Protein AF-U3BAZ8-F1 (afdb_monomer_lite)

Sequence (222 aa):
MKYEVDLRDKKFLRKAFEHIKSAHQGIERKNYQQEAAYVSAVMGRLNGTIKDPKTSGTLEFKFETVVVNDRGPGAAENKYGADFAIVFNKKGVENGCSKAILGQAKNGKSDDLSKRERTRLIGQCDKMYKHTADYIVVEAPQGGDTGPMVRIGDQREQLKIGKSRISLEHYIMNKLVGCHHGDRRDDFIDAVQDSSLSKLEIITNGLDLDLDLTRGDRSLEP

Foldseek 3Di:
DADDDPLPPPVLLVVLLVQLVVLLQPQAPVVDPDQLVSVCSSLVSNQDWRQDPVDNFIFGWDWDKAQAAPDDDLGQCVQQLARIKTWTWTDRGDPTAIFMEGEHEDEADLVPDDPVVLVSQLVSLVSNVLLHQQYWYWYCYNDNPAAIWIWTAQCVDPSRTHPDTHHPSCCCSCCVVVPPGGDRDPQSSVLRSDSRSVSSVVVSVVVVVVVVVPPDDPDDDD

Radius of gyration: 19.08 Å; chains: 1; bounding box: 55×35×66 Å

pLDDT: mean 76.74, std 16.52, range [32.66, 96.5]

Structure (mmCIF, N/CA/C/O backbone):
data_AF-U3BAZ8-F1
#
_entry.id   AF-U3BAZ8-F1
#
loop_
_atom_site.group_PDB
_atom_site.id
_atom_site.type_symbol
_atom_site.label_atom_id
_atom_site.label_alt_id
_atom_site.label_comp_id
_atom_site.label_asym_id
_atom_site.label_entity_id
_atom_site.label_seq_id
_atom_site.pdbx_PDB_ins_code
_atom_site.Cartn_x
_atom_site.Cartn_y
_atom_site.Cartn_z
_atom_site.occupancy
_atom_site.B_iso_or_equiv
_atom_site.auth_seq_id
_atom_site.auth_comp_id
_atom_site.auth_asym_id
_atom_site.auth_atom_id
_atom_site.pdbx_PDB_model_num
ATOM 1 N N . MET A 1 1 ? -29.548 -0.679 18.669 1.00 34.25 1 MET A N 1
ATOM 2 C CA . MET A 1 1 ? -28.857 0.578 19.022 1.00 34.25 1 MET A CA 1
ATOM 3 C C . MET A 1 1 ? -27.765 0.778 17.990 1.00 34.25 1 MET A C 1
ATOM 5 O O . MET A 1 1 ? -26.901 -0.083 17.898 1.00 34.25 1 MET A O 1
ATOM 9 N N . LYS A 1 2 ? -27.899 1.801 17.140 1.00 32.66 2 LYS A N 1
ATOM 10 C CA . LYS A 1 2 ? -26.986 2.063 16.022 1.00 32.66 2 LYS A CA 1
ATOM 11 C C . LYS A 1 2 ? -25.723 2.725 16.560 1.00 32.66 2 LYS A C 1
ATOM 13 O O . LYS A 1 2 ? -25.832 3.708 17.290 1.00 32.66 2 LYS A O 1
ATOM 18 N N . TYR A 1 3 ? -24.555 2.185 16.234 1.00 38.88 3 TYR A N 1
ATOM 19 C CA . TYR A 1 3 ? -23.276 2.774 16.622 1.00 38.88 3 TYR A CA 1
ATOM 20 C C . TYR A 1 3 ? -22.513 3.159 15.367 1.00 38.88 3 TYR A C 1
ATOM 22 O O . TYR A 1 3 ? -22.021 2.304 14.628 1.00 38.88 3 TYR A O 1
ATOM 30 N N . GLU A 1 4 ? -22.434 4.462 15.141 1.00 44.31 4 GLU A N 1
ATOM 31 C CA . GLU A 1 4 ? -21.666 5.068 14.069 1.00 44.31 4 GLU A CA 1
ATOM 32 C C . GLU A 1 4 ? -20.467 5.767 14.714 1.00 44.31 4 GLU A C 1
ATOM 34 O O . GLU A 1 4 ? -20.630 6.630 15.577 1.00 44.31 4 GLU A O 1
ATOM 39 N N . VAL A 1 5 ? -19.248 5.362 14.349 1.00 52.16 5 VAL A N 1
ATOM 40 C CA . VAL A 1 5 ? -18.046 6.116 14.728 1.00 52.16 5 VAL A CA 1
ATOM 41 C C . VAL A 1 5 ? -18.109 7.448 13.994 1.00 52.16 5 VAL A C 1
ATOM 43 O O . VAL A 1 5 ? -18.040 7.475 12.762 1.00 52.16 5 VAL A O 1
ATOM 46 N N . ASP A 1 6 ? -18.227 8.543 14.742 1.00 58.03 6 ASP A N 1
ATOM 47 C CA . ASP A 1 6 ? -18.258 9.879 14.162 1.00 58.03 6 ASP A CA 1
ATOM 48 C C . ASP A 1 6 ? -16.860 10.263 13.668 1.00 58.03 6 ASP A C 1
ATOM 50 O O . ASP A 1 6 ? -16.013 10.747 14.420 1.00 58.03 6 ASP A O 1
ATOM 54 N N . LEU A 1 7 ? -16.614 10.078 12.369 1.00 59.53 7 LEU A N 1
ATOM 55 C CA . LEU A 1 7 ? -15.384 10.530 11.713 1.00 59.53 7 LEU A CA 1
ATOM 56 C C . LEU A 1 7 ? -15.240 12.067 11.719 1.00 59.53 7 LEU A C 1
ATOM 58 O O . LEU A 1 7 ? -14.219 12.578 11.274 1.00 59.53 7 LEU A O 1
ATOM 62 N N . ARG A 1 8 ? -16.214 12.828 12.241 1.00 59.75 8 ARG A N 1
ATOM 63 C CA . ARG A 1 8 ? -16.066 14.268 12.523 1.00 59.75 8 ARG A CA 1
ATOM 64 C C . ARG A 1 8 ? -15.439 14.536 13.893 1.00 59.75 8 ARG A C 1
ATOM 66 O O . ARG A 1 8 ? -15.065 15.679 14.175 1.00 59.75 8 ARG A O 1
ATOM 73 N N . ASP A 1 9 ? -15.263 13.515 14.738 1.00 69.31 9 ASP A N 1
ATOM 74 C CA . ASP A 1 9 ? -14.571 13.662 16.013 1.00 69.31 9 ASP A CA 1
ATOM 75 C C . ASP A 1 9 ? -13.060 13.837 15.807 1.00 69.31 9 ASP A C 1
ATOM 77 O O . ASP A 1 9 ? -12.265 12.893 15.761 1.00 69.31 9 ASP A O 1
ATOM 81 N N . LYS A 1 10 ? -12.651 15.106 15.759 1.00 71.44 10 LYS A N 1
ATOM 82 C CA . LYS A 1 10 ? -11.253 15.531 15.637 1.00 71.44 10 LYS A CA 1
ATOM 83 C C . LYS A 1 10 ? -10.338 14.917 16.703 1.00 71.44 10 LYS A C 1
ATOM 85 O O . LYS A 1 10 ? -9.159 14.704 16.429 1.00 71.44 10 LYS A O 1
ATOM 90 N N . LYS A 1 11 ? -10.837 14.628 17.912 1.00 72.81 11 LYS A N 1
ATOM 91 C CA . LYS A 1 11 ? -10.026 14.044 18.994 1.00 72.81 11 LYS A CA 1
ATOM 92 C C . LYS A 1 11 ? -9.742 12.568 18.730 1.00 72.81 11 LYS A C 1
ATOM 94 O O . LYS A 1 11 ? -8.620 12.121 18.967 1.00 72.81 11 LYS A O 1
ATOM 99 N N . PHE A 1 12 ? -10.734 11.833 18.231 1.00 71.88 12 PHE A N 1
ATOM 100 C CA . PHE A 1 12 ? -10.579 10.439 17.825 1.00 71.88 12 PHE A CA 1
ATOM 101 C C . PHE A 1 12 ? -9.643 10.315 16.617 1.00 71.88 12 PHE A C 1
ATOM 103 O O . PHE A 1 12 ? -8.648 9.595 16.694 1.00 71.88 12 PHE A O 1
ATOM 110 N N . LEU A 1 13 ? -9.875 11.102 15.559 1.00 73.62 13 LEU A N 1
ATOM 111 C CA . LEU A 1 13 ? -9.006 11.118 14.378 1.00 73.62 13 LEU A CA 1
ATOM 112 C C . LEU A 1 13 ? -7.560 11.483 14.720 1.0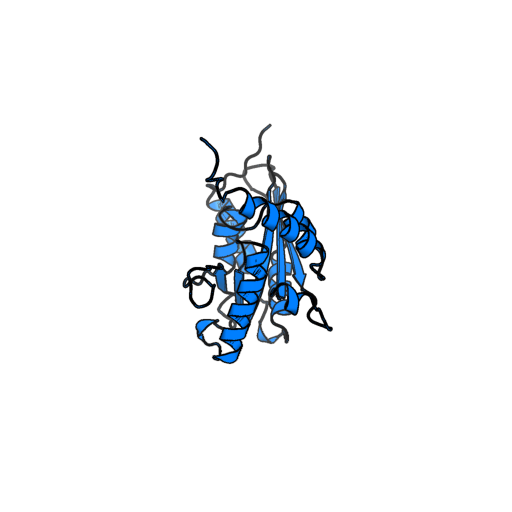0 73.62 13 LEU A C 1
ATOM 114 O O . LEU A 1 13 ? -6.635 10.868 14.200 1.00 73.62 13 LEU A O 1
ATOM 118 N N . ARG A 1 14 ? -7.350 12.440 15.630 1.00 80.44 14 ARG A N 1
ATOM 119 C CA . ARG A 1 14 ? -6.008 12.795 16.102 1.00 80.44 14 ARG A CA 1
ATOM 120 C C . ARG A 1 14 ? -5.338 11.639 16.843 1.00 80.44 14 ARG A C 1
ATOM 122 O O . ARG A 1 14 ? -4.168 11.383 16.601 1.00 80.44 14 ARG A O 1
ATOM 129 N N . LYS A 1 15 ? -6.049 10.927 17.724 1.00 78.75 15 LYS A N 1
ATOM 130 C CA . LYS A 1 15 ? -5.494 9.735 18.392 1.00 78.75 15 LYS A CA 1
ATOM 131 C C . LYS A 1 15 ? -5.128 8.644 17.389 1.00 78.75 15 LYS A C 1
ATOM 133 O O . LYS A 1 15 ? -4.078 8.030 17.536 1.00 78.75 15 LYS A O 1
ATOM 138 N N . ALA A 1 16 ? -5.970 8.435 16.378 1.00 77.25 16 ALA A N 1
ATOM 139 C CA . ALA A 1 16 ? -5.695 7.480 15.316 1.00 77.25 16 ALA A CA 1
ATOM 140 C C . ALA A 1 16 ? -4.473 7.864 14.486 1.00 77.25 16 ALA A C 1
ATOM 142 O O . ALA A 1 16 ? -3.584 7.043 14.281 1.00 77.25 16 ALA A O 1
ATOM 143 N N . PHE A 1 17 ? -4.377 9.136 14.113 1.00 82.94 17 PHE A N 1
ATOM 144 C CA . PHE A 1 17 ? -3.217 9.672 13.422 1.00 82.94 17 PHE A CA 1
ATOM 145 C C . PHE A 1 17 ? -1.926 9.518 14.241 1.00 82.94 17 PHE A C 1
ATOM 147 O O . PHE A 1 17 ? -0.933 9.039 13.709 1.00 82.94 17 PHE A O 1
ATOM 154 N N . GLU A 1 18 ? -1.931 9.860 15.534 1.00 84.06 18 GLU A N 1
ATOM 155 C CA . GLU A 1 18 ? -0.746 9.702 16.393 1.00 84.06 18 GLU A CA 1
ATOM 156 C C . GLU A 1 18 ? -0.355 8.232 16.595 1.00 84.06 18 GLU A C 1
ATOM 158 O O . GLU A 1 18 ? 0.831 7.926 16.640 1.00 84.06 18 GLU A O 1
ATOM 163 N N . HIS A 1 19 ? -1.326 7.315 16.673 1.00 80.06 19 HIS A N 1
ATOM 164 C CA . HIS A 1 19 ? -1.052 5.876 16.731 1.00 80.06 19 HIS A CA 1
ATOM 165 C C . HIS A 1 19 ? -0.377 5.373 15.448 1.00 80.06 19 HIS A C 1
ATOM 167 O O . HIS A 1 19 ? 0.615 4.653 15.500 1.00 80.06 19 HIS A O 1
ATOM 173 N N . ILE A 1 20 ? -0.883 5.797 14.289 1.00 79.31 20 ILE A N 1
ATOM 174 C CA . ILE A 1 20 ? -0.315 5.443 12.985 1.00 79.31 20 ILE A CA 1
ATOM 175 C C . ILE A 1 20 ? 1.084 6.048 12.818 1.00 79.31 20 ILE A C 1
ATOM 177 O O . ILE A 1 20 ? 2.007 5.377 12.364 1.00 79.31 20 ILE A O 1
ATOM 181 N N . LYS A 1 21 ? 1.262 7.301 13.244 1.00 83.38 21 LYS A N 1
ATOM 182 C CA . LYS A 1 21 ? 2.550 7.995 13.226 1.00 83.38 21 LYS A CA 1
ATOM 183 C C . LYS A 1 21 ? 3.576 7.317 14.135 1.00 83.38 21 LYS A C 1
ATOM 185 O O . LYS A 1 21 ? 4.719 7.120 13.738 1.00 83.38 21 LYS A O 1
ATOM 190 N N . SER A 1 22 ? 3.195 6.924 15.348 1.00 81.31 22 SER A N 1
ATOM 191 C CA . SER A 1 22 ? 4.125 6.256 16.263 1.00 81.31 22 SER A CA 1
ATOM 192 C C . SER A 1 22 ? 4.491 4.842 15.805 1.00 81.31 22 SER A C 1
ATOM 194 O O . SER A 1 22 ? 5.599 4.389 16.077 1.00 81.31 22 SER A O 1
ATOM 196 N N . ALA A 1 23 ? 3.615 4.162 15.058 1.00 75.81 23 ALA A N 1
ATOM 197 C CA . ALA A 1 23 ? 3.855 2.804 14.575 1.00 75.81 23 ALA A CA 1
ATOM 198 C C . ALA A 1 23 ? 5.083 2.686 13.657 1.00 75.81 23 ALA A C 1
ATOM 200 O O . ALA A 1 23 ? 5.820 1.703 13.742 1.00 75.81 23 ALA A O 1
ATOM 201 N N . HIS A 1 24 ? 5.342 3.676 12.799 1.00 75.00 24 HIS A N 1
ATOM 202 C CA . HIS A 1 24 ? 6.514 3.655 11.915 1.00 75.00 24 HIS A CA 1
ATOM 203 C C . HIS A 1 24 ? 7.748 4.335 12.537 1.00 75.00 24 HIS A C 1
ATOM 205 O O . HIS A 1 24 ? 8.870 4.122 12.070 1.00 75.00 24 HIS A O 1
ATOM 211 N N . GLN A 1 25 ? 7.571 5.131 13.599 1.00 74.38 25 GLN A N 1
ATOM 212 C CA . GLN A 1 25 ? 8.677 5.719 14.355 1.00 74.38 25 GLN A CA 1
ATOM 213 C C . GLN A 1 25 ? 9.474 4.595 15.038 1.00 74.38 25 GLN A C 1
ATOM 215 O O . GLN A 1 25 ? 8.975 3.862 15.888 1.00 74.38 25 GLN A O 1
ATOM 220 N N . GLY A 1 26 ? 10.724 4.408 14.611 1.00 72.12 26 GLY A N 1
ATOM 221 C CA . GLY A 1 26 ? 11.592 3.323 15.081 1.00 72.12 26 GLY A CA 1
ATOM 222 C C . GLY A 1 26 ? 11.651 2.097 14.165 1.00 72.12 26 GLY A C 1
ATOM 223 O O . GLY A 1 26 ? 12.149 1.056 14.592 1.00 72.12 26 GLY A O 1
ATOM 224 N N . ILE A 1 27 ? 11.145 2.185 12.929 1.00 80.62 27 ILE A N 1
ATOM 225 C CA . ILE A 1 27 ? 11.513 1.257 11.851 1.00 80.62 27 ILE A CA 1
ATOM 226 C C . ILE A 1 27 ? 12.450 1.990 10.903 1.00 80.62 27 ILE A C 1
ATOM 228 O O . ILE A 1 27 ? 12.034 2.807 10.084 1.00 80.62 27 ILE A O 1
ATOM 232 N N . GLU A 1 28 ? 13.735 1.674 10.997 1.00 80.94 28 GLU A N 1
ATOM 233 C CA . GLU A 1 28 ? 14.730 2.257 10.110 1.00 80.94 28 GLU A CA 1
ATOM 234 C C . GLU A 1 28 ? 14.822 1.457 8.812 1.00 80.94 28 GLU A C 1
ATOM 236 O O . GLU A 1 28 ? 15.131 0.263 8.826 1.00 80.94 28 GLU A O 1
ATOM 241 N N . ARG A 1 29 ? 14.616 2.128 7.669 1.00 83.00 29 ARG A N 1
ATOM 242 C CA . ARG A 1 29 ? 14.701 1.500 6.342 1.00 83.00 29 ARG A CA 1
ATOM 243 C C . ARG A 1 29 ? 16.024 0.757 6.142 1.00 83.00 29 ARG A C 1
ATOM 245 O O . ARG A 1 29 ? 16.012 -0.310 5.537 1.00 83.00 29 ARG A O 1
ATOM 252 N N . LYS A 1 30 ? 17.142 1.264 6.674 1.00 82.88 30 LYS A N 1
ATOM 253 C CA . LYS A 1 30 ? 18.481 0.660 6.533 1.00 82.88 30 LYS A CA 1
ATOM 254 C C . LYS A 1 30 ? 18.588 -0.780 7.065 1.00 82.88 30 LYS A C 1
ATOM 256 O O . LYS A 1 30 ? 19.468 -1.512 6.632 1.00 82.88 30 LYS A O 1
ATOM 261 N N . ASN A 1 31 ? 17.681 -1.196 7.953 1.00 84.12 31 ASN A N 1
ATOM 262 C CA . ASN A 1 31 ? 17.683 -2.533 8.556 1.00 84.12 31 ASN A CA 1
ATOM 263 C C . ASN A 1 31 ? 17.014 -3.604 7.677 1.00 84.12 31 ASN A C 1
ATOM 265 O O . ASN A 1 31 ? 16.972 -4.771 8.059 1.00 84.12 31 ASN A O 1
ATOM 269 N N . TYR A 1 32 ? 16.476 -3.229 6.515 1.00 84.75 32 TYR A N 1
ATOM 270 C CA . TYR A 1 32 ? 15.745 -4.132 5.629 1.00 84.75 32 TYR A CA 1
ATOM 271 C C . TYR A 1 32 ? 16.465 -4.236 4.290 1.00 84.75 32 TYR A C 1
ATOM 273 O O . TYR A 1 32 ? 16.744 -3.234 3.645 1.00 84.75 32 TYR A O 1
ATOM 281 N N . GLN A 1 33 ? 16.763 -5.441 3.820 1.00 81.94 33 GLN A N 1
ATOM 282 C CA . GLN A 1 33 ? 17.354 -5.595 2.488 1.00 81.94 33 GLN A CA 1
ATOM 283 C C . GLN A 1 33 ? 16.294 -5.420 1.389 1.00 81.94 33 GLN A C 1
ATOM 285 O O . GLN A 1 33 ? 16.529 -4.741 0.391 1.00 81.94 33 GLN A O 1
ATOM 290 N N . GLN A 1 34 ? 15.104 -5.984 1.608 1.00 83.31 34 GLN A N 1
ATOM 291 C CA . GLN A 1 34 ? 13.990 -5.972 0.661 1.00 83.31 34 GLN A CA 1
ATOM 292 C C . GLN A 1 34 ? 12.967 -4.877 0.989 1.00 83.31 34 GLN A C 1
ATOM 294 O O . GLN A 1 34 ? 12.642 -4.633 2.152 1.00 83.31 34 GLN A O 1
ATOM 299 N N . GLU A 1 35 ? 12.432 -4.244 -0.054 1.00 85.12 35 GLU A N 1
ATOM 300 C CA . GLU A 1 35 ? 11.451 -3.154 0.042 1.00 85.12 35 GLU A CA 1
ATOM 301 C C . GLU A 1 35 ? 10.133 -3.637 0.665 1.00 85.12 35 GLU A C 1
ATOM 303 O O . GLU A 1 35 ? 9.639 -3.036 1.621 1.00 85.12 35 GLU A O 1
ATOM 308 N N . ALA A 1 36 ? 9.621 -4.777 0.194 1.00 82.69 36 ALA A N 1
ATOM 309 C CA . ALA A 1 36 ? 8.399 -5.395 0.703 1.00 82.69 36 ALA A CA 1
ATOM 310 C C . ALA A 1 36 ? 8.493 -5.750 2.197 1.00 82.69 36 ALA A C 1
ATOM 312 O O . ALA A 1 36 ? 7.535 -5.558 2.942 1.00 82.69 36 ALA A O 1
ATOM 313 N N . ALA A 1 37 ? 9.666 -6.197 2.662 1.00 85.38 37 ALA A N 1
ATOM 314 C CA . ALA A 1 37 ? 9.891 -6.520 4.069 1.00 85.38 37 ALA A CA 1
ATOM 315 C C . ALA A 1 37 ? 9.809 -5.274 4.968 1.00 85.38 37 ALA A C 1
ATOM 317 O O . ALA A 1 37 ? 9.226 -5.335 6.050 1.00 85.38 37 ALA A O 1
ATOM 318 N N . TYR A 1 38 ? 10.344 -4.135 4.510 1.00 87.12 38 TYR A N 1
ATOM 319 C CA . TYR A 1 38 ? 10.199 -2.862 5.220 1.00 87.12 38 TYR A CA 1
ATOM 320 C C . TYR A 1 38 ? 8.729 -2.443 5.311 1.00 87.12 38 TYR A C 1
ATOM 322 O O . TYR A 1 38 ? 8.247 -2.139 6.402 1.00 87.12 38 TYR A O 1
ATOM 330 N N . VAL A 1 39 ? 8.001 -2.477 4.189 1.00 84.69 39 VAL A N 1
ATOM 331 C CA . VAL A 1 39 ? 6.572 -2.129 4.177 1.00 84.69 39 VAL A CA 1
ATOM 332 C C . VAL A 1 39 ? 5.783 -3.065 5.089 1.00 84.69 39 VAL A C 1
ATOM 334 O O . VAL A 1 39 ? 5.014 -2.588 5.917 1.00 84.69 39 VAL A O 1
ATOM 337 N N . SER A 1 40 ? 6.023 -4.375 5.021 1.00 83.50 40 SER A N 1
ATOM 338 C CA . SER A 1 40 ? 5.368 -5.350 5.895 1.00 83.50 40 SER A CA 1
ATOM 339 C C . SER A 1 40 ? 5.660 -5.103 7.373 1.00 83.50 40 SER A C 1
ATOM 341 O O . SER A 1 40 ? 4.759 -5.266 8.192 1.00 83.50 40 SER A O 1
ATOM 343 N N . ALA A 1 41 ? 6.876 -4.688 7.737 1.00 86.62 41 ALA A N 1
ATOM 344 C CA . ALA A 1 41 ? 7.197 -4.336 9.116 1.00 86.62 41 ALA A CA 1
ATOM 345 C C . ALA A 1 41 ? 6.460 -3.068 9.574 1.00 86.62 41 ALA A C 1
ATOM 347 O O . ALA A 1 41 ? 5.924 -3.039 10.683 1.00 86.62 41 ALA A O 1
ATOM 348 N N . VAL A 1 42 ? 6.398 -2.041 8.716 1.00 85.31 42 VAL A N 1
ATOM 349 C CA . VAL A 1 42 ? 5.650 -0.804 8.987 1.00 85.31 42 VAL A CA 1
ATOM 350 C C . VAL A 1 42 ? 4.166 -1.098 9.169 1.00 85.31 42 VAL A C 1
ATOM 352 O O . VAL A 1 42 ? 3.595 -0.747 10.198 1.00 85.31 42 VAL A O 1
ATOM 355 N N . MET A 1 43 ? 3.554 -1.805 8.222 1.00 82.25 43 MET A N 1
ATOM 356 C CA . MET A 1 43 ? 2.140 -2.178 8.279 1.00 82.25 43 MET A CA 1
ATOM 357 C C . MET A 1 43 ? 1.836 -3.132 9.438 1.00 82.25 43 MET A C 1
ATOM 359 O O . MET A 1 43 ? 0.810 -2.999 10.098 1.00 82.25 43 MET A O 1
ATOM 363 N N . GLY A 1 44 ? 2.761 -4.036 9.763 1.00 79.62 44 GLY A N 1
ATOM 364 C CA . GLY A 1 44 ? 2.651 -4.917 10.921 1.00 79.62 44 GLY A CA 1
ATOM 365 C C . GLY A 1 44 ? 2.553 -4.151 12.241 1.00 79.62 44 GLY A C 1
ATOM 366 O O . GLY A 1 44 ? 1.766 -4.539 13.099 1.00 79.62 44 GLY A O 1
ATOM 367 N N . ARG A 1 45 ? 3.285 -3.038 12.392 1.00 82.44 45 ARG A N 1
ATOM 368 C CA . ARG A 1 45 ? 3.169 -2.153 13.567 1.00 82.44 45 ARG A CA 1
ATOM 369 C C . ARG A 1 45 ? 1.928 -1.265 13.552 1.00 82.44 45 ARG A C 1
ATOM 371 O O . ARG A 1 45 ? 1.540 -0.775 14.606 1.00 82.44 45 ARG A O 1
ATOM 378 N N . LEU A 1 46 ? 1.322 -1.056 12.384 1.00 77.31 46 LEU A N 1
ATOM 379 C CA . LEU A 1 46 ? 0.063 -0.323 12.247 1.00 77.31 46 LEU A CA 1
ATOM 380 C C . LEU A 1 46 ? -1.150 -1.137 12.709 1.00 77.31 46 LEU A C 1
ATOM 382 O O . LEU A 1 46 ? -2.209 -0.553 12.944 1.00 77.31 46 LEU A O 1
ATOM 386 N N . ASN A 1 47 ? -1.008 -2.460 12.856 1.00 74.44 47 ASN A N 1
ATOM 387 C CA . ASN A 1 47 ? -2.025 -3.282 13.501 1.00 74.44 47 ASN A CA 1
ATOM 388 C C . ASN A 1 47 ? -2.290 -2.780 14.913 1.00 74.44 47 ASN A C 1
ATOM 390 O O . ASN A 1 47 ? -1.399 -2.735 15.761 1.00 74.44 47 ASN A O 1
ATOM 394 N N . GLY A 1 48 ? -3.544 -2.443 15.176 1.00 67.81 48 GLY A N 1
ATOM 395 C CA . GLY A 1 48 ? -3.887 -1.818 16.431 1.00 67.81 48 GLY A CA 1
ATOM 396 C C . GLY A 1 48 ? -5.377 -1.639 16.595 1.00 67.81 48 GLY A C 1
ATOM 397 O O . GLY A 1 48 ? -6.160 -1.576 15.653 1.00 67.81 48 GLY A O 1
ATOM 398 N N . THR A 1 49 ? -5.788 -1.551 17.847 1.00 66.81 49 THR A N 1
ATOM 399 C CA . THR A 1 49 ? -7.172 -1.277 18.197 1.00 66.81 49 THR A CA 1
ATOM 400 C C . THR A 1 49 ? -7.258 0.115 18.788 1.00 66.81 49 THR A C 1
ATOM 402 O O . THR A 1 49 ? -6.635 0.393 19.813 1.00 66.81 49 THR A O 1
ATOM 405 N N . ILE A 1 50 ? -8.053 0.990 18.176 1.00 66.00 50 ILE A N 1
ATOM 406 C CA . ILE A 1 50 ? -8.286 2.337 18.690 1.00 66.00 50 ILE A CA 1
ATOM 407 C C . ILE A 1 50 ? -9.712 2.404 19.197 1.00 66.00 50 ILE A C 1
ATOM 409 O O . ILE A 1 50 ? -10.687 2.433 18.449 1.00 66.00 50 ILE A O 1
ATOM 413 N N . LYS A 1 51 ? -9.828 2.422 20.520 1.00 63.09 51 LYS A N 1
ATOM 414 C CA . LYS A 1 51 ? -11.113 2.599 21.186 1.00 63.09 51 LYS A CA 1
ATOM 415 C C . LYS A 1 51 ? -11.578 4.036 20.993 1.00 63.09 51 LYS A C 1
ATOM 417 O O . LYS A 1 51 ? -10.822 4.974 21.273 1.00 63.09 51 LYS A O 1
ATOM 422 N N . ASP A 1 52 ? -12.807 4.203 20.520 1.00 60.59 52 ASP A N 1
ATOM 423 C CA . ASP A 1 52 ? -13.450 5.507 20.524 1.00 60.59 52 ASP A CA 1
ATOM 424 C C . ASP A 1 52 ? -13.711 5.894 21.991 1.00 60.59 52 ASP A C 1
ATOM 426 O O . ASP A 1 52 ? -14.321 5.130 22.730 1.00 60.59 52 ASP A O 1
ATOM 430 N N . PRO A 1 53 ? -13.203 7.035 22.481 1.00 55.00 53 PRO A N 1
ATOM 431 C CA . PRO A 1 53 ? -13.427 7.439 23.864 1.00 55.00 53 PRO A CA 1
ATOM 432 C C . PRO A 1 53 ? -14.865 7.906 24.150 1.00 55.00 53 PRO A C 1
ATOM 434 O O . PRO A 1 53 ? -15.186 8.107 25.319 1.00 55.00 53 PRO A O 1
ATOM 437 N N . LYS A 1 54 ? -15.697 8.153 23.128 1.00 53.41 54 LYS A N 1
ATOM 438 C CA . LYS A 1 54 ? -17.070 8.666 23.284 1.00 53.41 54 LYS A CA 1
ATOM 439 C C . LYS A 1 54 ? -18.151 7.613 23.086 1.00 53.41 54 LYS A C 1
ATOM 441 O O . LYS A 1 54 ? -19.283 7.827 23.512 1.00 53.41 54 LYS A O 1
ATOM 446 N N . THR A 1 55 ? -17.819 6.493 22.460 1.00 55.25 55 THR A N 1
ATOM 447 C CA . THR A 1 55 ? -18.731 5.364 22.279 1.00 55.25 55 THR A CA 1
ATOM 448 C C . THR A 1 55 ? -18.121 4.117 22.920 1.00 55.25 55 THR A C 1
ATOM 450 O O . THR A 1 55 ? -16.914 4.028 23.101 1.00 55.25 55 THR A O 1
ATOM 453 N N . SER A 1 56 ? -18.926 3.104 23.251 1.00 53.34 56 SER A N 1
ATOM 454 C CA . SER A 1 56 ? -18.393 1.754 23.515 1.00 53.34 56 SER A CA 1
ATOM 455 C C . SER A 1 56 ? -17.852 1.084 22.238 1.00 53.34 56 SER A C 1
ATOM 457 O O . SER A 1 56 ? -17.414 -0.067 22.275 1.00 53.34 56 SER A O 1
ATOM 459 N N . GLY A 1 57 ? -17.899 1.795 21.104 1.00 54.47 57 GLY A N 1
ATOM 460 C CA . GLY A 1 57 ? -17.370 1.385 19.820 1.00 54.47 57 GLY A CA 1
ATOM 461 C C . GLY A 1 57 ? -15.854 1.269 19.872 1.00 54.47 57 GLY A C 1
ATOM 462 O O . GLY A 1 57 ? -15.121 2.167 20.287 1.00 54.47 57 GLY A O 1
ATOM 463 N N . THR A 1 58 ? -15.365 0.120 19.440 1.00 59.91 58 THR A N 1
ATOM 464 C CA . THR A 1 58 ? -13.941 -0.117 19.270 1.00 59.91 58 THR A CA 1
ATOM 465 C C . THR A 1 58 ? -13.667 -0.119 17.782 1.00 59.91 58 THR A C 1
ATOM 467 O O . THR A 1 58 ? -14.183 -0.983 17.082 1.00 59.91 58 THR A O 1
ATOM 470 N N . LEU A 1 59 ? -12.884 0.845 17.295 1.00 61.47 59 LEU A N 1
ATOM 471 C CA . LEU A 1 59 ? -12.434 0.823 15.915 1.00 61.47 59 LEU A CA 1
ATOM 472 C C . LEU A 1 59 ? -11.137 0.022 15.871 1.00 61.47 59 LEU A C 1
ATOM 474 O O . LEU A 1 59 ? -10.050 0.488 16.215 1.00 61.47 59 LEU A O 1
ATOM 478 N N . GLU A 1 60 ? -11.286 -1.242 15.517 1.00 66.81 60 GLU A N 1
ATOM 479 C CA . GLU A 1 60 ? -10.156 -2.122 15.276 1.00 66.81 60 GLU A CA 1
ATOM 480 C C . GLU A 1 60 ? -9.610 -1.837 13.877 1.00 66.81 60 GLU A C 1
ATOM 482 O O . GLU A 1 60 ? -10.361 -1.889 12.903 1.00 66.81 60 GLU A O 1
ATOM 487 N N . PHE A 1 61 ? -8.319 -1.512 13.792 1.00 67.38 61 PHE A N 1
ATOM 488 C CA . PHE A 1 61 ? -7.581 -1.503 12.541 1.00 67.38 61 PHE A CA 1
ATOM 489 C C . PHE A 1 61 ? -6.814 -2.811 12.446 1.00 67.38 61 PHE A C 1
ATOM 491 O O . PHE A 1 61 ? -5.788 -3.003 13.105 1.00 67.38 61 PHE A O 1
ATOM 498 N N . LYS A 1 62 ? -7.306 -3.707 11.599 1.00 71.38 62 LYS A N 1
ATOM 499 C CA . LYS A 1 62 ? -6.536 -4.878 11.204 1.00 71.38 62 LYS A CA 1
ATOM 500 C C . LYS A 1 62 ? -5.972 -4.631 9.813 1.00 71.38 62 LYS A C 1
ATOM 502 O O . LYS A 1 62 ? -6.745 -4.556 8.861 1.00 71.38 62 LYS A O 1
ATOM 507 N N . PHE A 1 63 ? -4.657 -4.461 9.747 1.00 73.44 63 PHE A N 1
ATOM 508 C CA . PHE A 1 63 ? -3.836 -4.413 8.547 1.00 73.44 63 PHE A CA 1
ATOM 509 C C . PHE A 1 63 ? -3.176 -5.773 8.347 1.00 73.44 63 PHE A C 1
ATOM 511 O O . PHE A 1 63 ? -2.173 -6.119 8.977 1.00 73.44 63 PHE A O 1
ATOM 518 N N . GLU A 1 64 ? -3.735 -6.556 7.440 1.00 76.25 64 GLU A N 1
ATOM 519 C CA . GLU A 1 64 ? -3.106 -7.799 7.012 1.00 76.25 64 GLU A CA 1
ATOM 520 C C . GLU A 1 64 ? -2.259 -7.476 5.793 1.00 76.25 64 GLU A C 1
ATOM 522 O O . GLU A 1 64 ? -2.782 -7.086 4.751 1.00 76.25 64 GLU A O 1
ATOM 527 N N . THR A 1 65 ? -0.937 -7.551 5.954 1.00 79.00 65 THR A N 1
ATOM 528 C CA . THR A 1 65 ? -0.007 -7.383 4.839 1.00 79.00 65 THR A CA 1
ATOM 529 C C . THR A 1 65 ? 0.435 -8.735 4.337 1.00 79.00 65 THR A C 1
ATOM 531 O O . THR A 1 65 ? 1.016 -9.523 5.081 1.00 79.00 65 THR A O 1
ATOM 534 N N . VAL A 1 66 ? 0.180 -8.976 3.062 1.00 79.25 66 VAL A N 1
ATOM 535 C CA . VAL A 1 66 ? 0.631 -10.173 2.367 1.00 79.25 66 VAL A CA 1
ATOM 536 C C . VAL A 1 66 ? 1.813 -9.770 1.509 1.00 79.25 66 VAL A C 1
ATOM 538 O O . VAL A 1 66 ? 1.643 -8.971 0.595 1.00 79.25 66 VAL A O 1
ATOM 541 N N . VAL A 1 67 ? 3.007 -10.283 1.811 1.00 81.44 67 VAL A N 1
ATOM 542 C CA . VAL A 1 67 ? 4.164 -10.147 0.915 1.00 81.44 67 VAL A CA 1
ATOM 543 C C . VAL A 1 67 ? 3.973 -11.133 -0.231 1.00 81.44 67 VAL A C 1
ATOM 545 O O . VAL A 1 67 ? 3.808 -12.331 -0.001 1.00 81.44 67 VAL A O 1
ATOM 548 N N . VAL A 1 68 ? 3.942 -10.616 -1.454 1.00 79.81 68 VAL A N 1
ATOM 549 C CA . VAL A 1 68 ? 3.664 -11.397 -2.660 1.00 79.81 68 VAL A CA 1
ATOM 550 C C . VAL A 1 68 ? 4.890 -12.234 -3.018 1.00 79.81 68 VAL A C 1
ATOM 552 O O . VAL A 1 68 ? 6.025 -11.769 -2.920 1.00 79.81 68 VAL A O 1
ATOM 555 N N . ASN A 1 69 ? 4.671 -13.482 -3.437 1.00 75.25 69 ASN A N 1
ATOM 556 C CA . ASN A 1 69 ? 5.767 -14.373 -3.810 1.00 75.25 69 ASN A CA 1
ATOM 557 C C . ASN A 1 69 ? 6.518 -13.850 -5.049 1.00 75.25 69 ASN A C 1
ATOM 559 O O . ASN A 1 69 ? 5.934 -13.698 -6.128 1.00 75.25 69 ASN A O 1
ATOM 563 N N . ASP A 1 70 ? 7.830 -13.656 -4.899 1.00 69.56 70 ASP A N 1
ATOM 564 C CA . ASP A 1 70 ? 8.757 -13.124 -5.910 1.00 69.56 70 ASP A CA 1
ATOM 565 C C . ASP A 1 70 ? 9.638 -14.210 -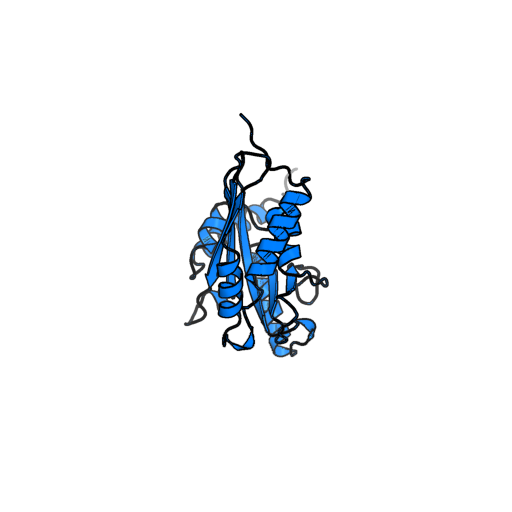6.569 1.00 69.56 70 ASP A C 1
ATOM 567 O O . ASP A 1 70 ? 10.322 -13.956 -7.564 1.00 69.56 70 ASP A O 1
ATOM 571 N N . ARG A 1 71 ? 9.618 -15.451 -6.056 1.00 68.69 71 ARG A N 1
ATOM 572 C CA . ARG A 1 71 ? 10.481 -16.554 -6.522 1.00 68.69 71 ARG A CA 1
ATOM 573 C C . ARG A 1 71 ? 9.763 -17.536 -7.448 1.00 68.69 71 ARG A C 1
ATOM 575 O O . ARG A 1 71 ? 8.733 -18.099 -7.094 1.00 68.69 71 ARG A O 1
ATOM 582 N N . GLY A 1 72 ? 10.402 -17.818 -8.587 1.00 58.31 72 GLY A N 1
ATOM 583 C CA . GLY A 1 72 ? 10.054 -18.901 -9.515 1.00 58.31 72 GLY A CA 1
ATOM 584 C C . GLY A 1 72 ? 9.467 -18.437 -10.861 1.00 58.31 72 GLY A C 1
ATOM 585 O O . GLY A 1 72 ? 8.995 -17.302 -10.987 1.00 58.31 72 GLY A O 1
ATOM 586 N N . PRO A 1 73 ? 9.492 -19.295 -11.900 1.00 49.84 73 PRO A N 1
ATOM 587 C CA . PRO A 1 73 ? 8.748 -19.057 -13.137 1.00 49.84 73 PRO A CA 1
ATOM 588 C C . PRO A 1 73 ? 7.251 -18.911 -12.826 1.00 49.84 73 PRO A C 1
ATOM 590 O O . PRO A 1 73 ? 6.672 -19.775 -12.176 1.00 49.84 73 PRO A O 1
ATOM 593 N N . GLY A 1 74 ? 6.630 -17.809 -13.258 1.00 60.91 74 GLY A N 1
ATOM 594 C CA . GLY A 1 74 ? 5.218 -17.530 -12.956 1.00 60.91 74 GLY A CA 1
ATOM 595 C C . GLY A 1 74 ? 4.950 -16.951 -11.560 1.00 60.91 74 GLY A C 1
ATOM 596 O O . GLY A 1 74 ? 3.797 -16.935 -11.139 1.00 60.91 74 GLY A O 1
ATOM 597 N N . ALA A 1 75 ? 5.984 -16.464 -10.858 1.00 72.44 75 ALA A N 1
ATOM 598 C CA . ALA A 1 75 ? 5.833 -15.794 -9.566 1.00 72.44 75 ALA A CA 1
ATOM 599 C C . ALA A 1 75 ? 4.765 -14.687 -9.598 1.00 72.44 75 ALA A C 1
ATOM 601 O O . ALA A 1 75 ? 4.606 -13.968 -10.591 1.00 72.44 75 ALA A O 1
ATOM 602 N N . ALA A 1 76 ? 4.060 -14.538 -8.481 1.00 74.81 76 ALA A N 1
ATOM 603 C CA . ALA A 1 76 ? 2.934 -13.629 -8.348 1.00 74.81 76 ALA A CA 1
ATOM 604 C C . ALA A 1 76 ? 3.339 -12.161 -8.588 1.00 74.81 76 ALA A C 1
ATOM 606 O O . ALA A 1 76 ? 2.620 -11.452 -9.290 1.00 74.81 76 ALA A O 1
ATOM 607 N N . GLU A 1 77 ? 4.530 -11.726 -8.153 1.00 78.69 77 GLU A N 1
ATOM 608 C CA . GLU A 1 77 ? 5.041 -10.374 -8.464 1.00 78.69 77 GLU A CA 1
ATOM 609 C C . GLU A 1 77 ? 5.127 -10.152 -9.985 1.00 78.69 77 GLU A C 1
ATOM 611 O O . GLU A 1 77 ? 4.694 -9.131 -10.524 1.00 78.69 77 GLU A O 1
ATOM 616 N N . ASN A 1 78 ? 5.634 -11.144 -10.721 1.00 78.88 78 ASN A N 1
ATOM 617 C CA . ASN A 1 78 ? 5.772 -11.047 -12.172 1.00 78.88 78 ASN A CA 1
ATOM 618 C C . ASN A 1 78 ? 4.421 -10.995 -12.883 1.00 78.88 78 ASN A C 1
ATOM 620 O O . ASN A 1 78 ? 4.329 -10.419 -13.968 1.00 78.88 78 ASN A O 1
ATOM 624 N N . LYS A 1 79 ? 3.386 -11.581 -12.294 1.00 82.44 79 LYS A N 1
ATOM 625 C CA . LYS A 1 79 ? 2.062 -11.693 -12.896 1.00 82.44 79 LYS A CA 1
ATOM 626 C C . LYS A 1 79 ? 1.169 -10.500 -12.573 1.00 82.44 79 LYS A C 1
ATOM 628 O O . LYS A 1 79 ? 0.613 -9.896 -13.484 1.00 82.44 79 LYS A O 1
ATOM 633 N N . TYR A 1 80 ? 1.123 -10.121 -11.302 1.00 86.56 80 TYR A N 1
ATOM 634 C CA . TYR A 1 80 ? 0.215 -9.105 -10.773 1.00 86.56 80 TYR A CA 1
ATOM 635 C C . TYR A 1 80 ? 0.893 -7.752 -10.546 1.00 86.56 80 TYR A C 1
ATOM 637 O O . TYR A 1 80 ? 0.210 -6.749 -10.385 1.00 86.56 80 TYR A O 1
ATOM 645 N N . GLY A 1 81 ? 2.229 -7.693 -10.586 1.00 87.69 81 GLY A N 1
ATOM 646 C CA . GLY A 1 81 ? 2.989 -6.447 -10.456 1.00 87.69 81 GLY A CA 1
ATOM 647 C C . GLY A 1 81 ? 2.930 -5.812 -9.070 1.00 87.69 81 GLY A C 1
ATOM 648 O O . GLY A 1 81 ? 3.205 -4.624 -8.962 1.00 87.69 81 GLY A O 1
ATOM 649 N N . ALA A 1 82 ? 2.543 -6.576 -8.050 1.00 89.69 82 ALA A N 1
ATOM 650 C CA . ALA A 1 82 ? 2.485 -6.138 -6.664 1.00 89.69 82 ALA A CA 1
ATOM 651 C C . ALA A 1 82 ? 3.597 -6.809 -5.853 1.00 89.69 82 ALA A C 1
ATOM 653 O O . ALA A 1 82 ? 3.850 -8.002 -6.017 1.00 89.69 82 ALA A O 1
ATOM 654 N N . ASP A 1 83 ? 4.198 -6.049 -4.940 1.00 87.88 83 ASP A N 1
ATOM 655 C CA . ASP A 1 83 ? 5.102 -6.576 -3.913 1.00 87.88 83 ASP A CA 1
ATOM 656 C C . ASP A 1 83 ? 4.327 -7.002 -2.663 1.00 87.88 83 ASP A C 1
ATOM 658 O O . ASP A 1 83 ? 4.765 -7.864 -1.900 1.00 87.88 83 ASP A O 1
ATOM 662 N N . PHE A 1 84 ? 3.192 -6.347 -2.413 1.00 87.81 84 PHE A N 1
ATOM 663 C CA . PHE A 1 84 ? 2.359 -6.621 -1.259 1.00 87.81 84 PHE A CA 1
ATOM 664 C C . PHE A 1 84 ? 0.882 -6.320 -1.523 1.00 87.81 84 PHE A C 1
ATOM 666 O O . PHE A 1 84 ? 0.529 -5.540 -2.410 1.00 87.81 84 PHE A O 1
ATOM 673 N N . ALA A 1 85 ? 0.022 -6.892 -0.688 1.00 87.81 85 ALA A N 1
ATOM 674 C CA . ALA A 1 85 ? -1.362 -6.472 -0.533 1.00 87.81 85 ALA A CA 1
ATOM 675 C C . ALA A 1 85 ? -1.623 -6.025 0.907 1.00 87.81 85 ALA A C 1
ATOM 677 O O . ALA A 1 85 ? -0.982 -6.523 1.833 1.00 87.81 85 ALA A O 1
ATOM 678 N N . ILE A 1 86 ? -2.553 -5.089 1.095 1.00 86.94 86 ILE A N 1
ATOM 679 C CA . ILE A 1 86 ? -3.032 -4.661 2.414 1.00 86.94 86 ILE A CA 1
ATOM 680 C C . ILE A 1 86 ? -4.530 -4.890 2.466 1.00 86.94 86 ILE A C 1
ATOM 682 O O . ILE A 1 86 ? -5.261 -4.264 1.698 1.00 86.94 86 ILE A O 1
ATOM 686 N N . VAL A 1 87 ? -4.981 -5.709 3.413 1.00 86.31 87 VAL A N 1
ATOM 687 C CA . VAL A 1 87 ? -6.394 -5.783 3.783 1.00 86.31 87 VAL A CA 1
ATOM 688 C C . VAL A 1 87 ? -6.615 -4.960 5.040 1.00 86.31 87 VAL A C 1
ATOM 690 O O . VAL A 1 87 ? -5.979 -5.186 6.069 1.00 86.31 87 VAL A O 1
ATOM 693 N N . PHE A 1 88 ? -7.512 -3.987 4.940 1.00 84.12 88 PHE A N 1
ATOM 694 C CA . PHE A 1 88 ? -7.994 -3.180 6.045 1.00 84.12 88 PHE A CA 1
ATOM 695 C C . PHE A 1 88 ? -9.394 -3.639 6.428 1.00 84.12 88 PHE A C 1
ATOM 697 O O . PHE A 1 88 ? -10.315 -3.571 5.618 1.00 84.12 88 PHE A O 1
ATOM 704 N N . ASN A 1 89 ? -9.562 -4.049 7.681 1.00 78.94 89 ASN A N 1
ATOM 705 C CA . ASN A 1 89 ? -10.866 -4.389 8.233 1.00 78.94 89 ASN A CA 1
ATOM 706 C C . ASN A 1 89 ? -11.256 -3.371 9.301 1.00 78.94 89 ASN A C 1
ATOM 708 O O . ASN A 1 89 ? -10.537 -3.218 10.288 1.00 78.94 89 ASN A O 1
ATOM 712 N N . LYS A 1 90 ? -12.417 -2.727 9.135 1.00 71.62 90 LYS A N 1
ATOM 713 C CA . LYS A 1 90 ? -13.045 -1.889 10.164 1.00 71.62 90 LYS A CA 1
ATOM 714 C C . LYS A 1 90 ? -14.136 -2.685 10.879 1.00 71.62 90 LYS A C 1
ATOM 716 O O . LYS A 1 90 ? -15.212 -2.890 10.317 1.00 71.62 90 LYS A O 1
ATOM 721 N N . LYS A 1 91 ? -13.883 -3.097 12.124 1.00 67.25 91 LYS A N 1
ATOM 722 C CA . LYS A 1 91 ? -14.880 -3.750 12.998 1.00 67.25 91 LYS A CA 1
ATOM 723 C C . LYS A 1 91 ? -15.452 -2.768 14.030 1.00 67.25 91 LYS A C 1
ATOM 725 O O . LYS A 1 91 ? -14.896 -1.692 14.233 1.00 67.25 91 LYS A O 1
ATOM 730 N N . GLY A 1 92 ? -16.572 -3.135 14.661 1.00 59.34 92 GLY A N 1
ATOM 731 C CA . GLY A 1 92 ? -17.156 -2.393 15.791 1.00 59.34 92 GLY A CA 1
ATOM 732 C C . GLY A 1 92 ? -18.119 -1.251 15.438 1.00 59.34 92 GLY A C 1
ATOM 733 O O . GLY A 1 92 ? -18.485 -0.479 16.321 1.00 59.34 92 GLY A O 1
ATOM 734 N N . VAL A 1 93 ? -18.549 -1.157 14.178 1.00 57.12 93 VAL A N 1
ATOM 735 C CA . VAL A 1 93 ? -19.615 -0.261 13.692 1.00 57.12 93 VAL A CA 1
ATOM 736 C C . VAL A 1 93 ? -20.633 -1.054 12.877 1.00 57.12 93 VAL A C 1
ATOM 738 O O . VAL A 1 93 ? -20.278 -2.045 12.239 1.00 57.12 93 VAL A O 1
ATOM 741 N N . GLU A 1 94 ? -21.892 -0.618 12.893 1.00 47.91 94 GLU A N 1
ATOM 742 C CA . GLU A 1 94 ? -22.914 -1.108 11.959 1.00 47.91 94 GLU A CA 1
ATOM 743 C C . GLU A 1 94 ? -22.447 -0.768 10.529 1.00 47.91 94 GLU A C 1
ATOM 745 O O . GLU A 1 94 ? -22.059 0.371 10.272 1.00 47.91 94 GLU A O 1
ATOM 750 N N . ASN A 1 95 ? -22.406 -1.753 9.623 1.00 54.44 95 ASN A N 1
ATOM 751 C CA . ASN A 1 95 ? -21.737 -1.670 8.310 1.00 54.44 95 ASN A CA 1
ATOM 752 C C . ASN A 1 95 ? -20.203 -1.544 8.391 1.00 54.44 95 ASN A C 1
ATOM 754 O O . ASN A 1 95 ? -19.596 -0.638 7.809 1.00 54.44 95 ASN A O 1
ATOM 758 N N . GLY A 1 96 ? -19.562 -2.467 9.119 1.00 63.09 96 GLY A N 1
ATOM 759 C CA . GLY A 1 96 ? -18.120 -2.694 8.995 1.00 63.09 96 GLY A CA 1
ATOM 760 C C . GLY A 1 96 ? -17.703 -2.771 7.523 1.00 63.09 96 GLY A C 1
ATOM 761 O O . GLY A 1 96 ? -18.448 -3.263 6.680 1.00 63.09 96 GLY A O 1
ATOM 762 N N . CYS A 1 97 ? -16.536 -2.220 7.202 1.00 72.31 97 CYS A N 1
ATOM 763 C CA . CYS A 1 97 ? -16.044 -2.160 5.831 1.00 72.31 97 CYS A CA 1
ATOM 764 C C . CYS A 1 97 ? -14.674 -2.821 5.782 1.00 72.31 97 CYS A C 1
ATOM 766 O O . CYS A 1 97 ? -13.755 -2.401 6.494 1.00 72.31 97 CYS A O 1
ATOM 768 N N . SER A 1 98 ? -14.575 -3.847 4.948 1.00 85.44 98 SER A N 1
ATOM 769 C CA . SER A 1 98 ? -13.317 -4.464 4.561 1.00 85.44 98 SER A CA 1
ATOM 770 C C . SER A 1 98 ? -12.884 -3.890 3.224 1.00 85.44 98 SER A C 1
ATOM 772 O O . SER A 1 98 ? -13.718 -3.565 2.376 1.00 85.44 98 SER A O 1
ATOM 774 N N . LYS A 1 99 ? -11.579 -3.683 3.074 1.00 89.00 99 LYS A N 1
ATOM 775 C CA . LYS A 1 99 ? -10.983 -3.144 1.858 1.00 89.00 99 LYS A CA 1
ATOM 776 C C . LYS A 1 99 ? -9.643 -3.762 1.589 1.00 89.00 99 LYS A C 1
ATOM 778 O O . LYS A 1 99 ? -8.902 -4.021 2.532 1.00 89.00 99 LYS A O 1
ATOM 783 N N . ALA A 1 100 ? -9.300 -3.861 0.320 1.00 90.81 100 ALA A N 1
ATOM 784 C CA . ALA A 1 100 ? -8.008 -4.340 -0.114 1.00 90.81 100 ALA A CA 1
ATOM 785 C C . ALA A 1 100 ? -7.326 -3.349 -1.059 1.00 90.81 100 ALA A C 1
ATOM 787 O O . ALA A 1 100 ? -7.975 -2.624 -1.811 1.00 90.81 100 ALA A O 1
ATOM 788 N N . ILE A 1 101 ? -5.999 -3.314 -1.002 1.00 93.00 101 ILE A N 1
ATOM 789 C CA . ILE A 1 101 ? -5.143 -2.518 -1.883 1.00 93.00 101 ILE A CA 1
ATOM 790 C C . ILE A 1 101 ? -3.981 -3.395 -2.333 1.00 93.00 101 ILE A C 1
ATOM 792 O O . ILE A 1 101 ? -3.366 -4.063 -1.499 1.00 93.00 101 ILE A O 1
ATOM 796 N N . LEU A 1 102 ? -3.639 -3.33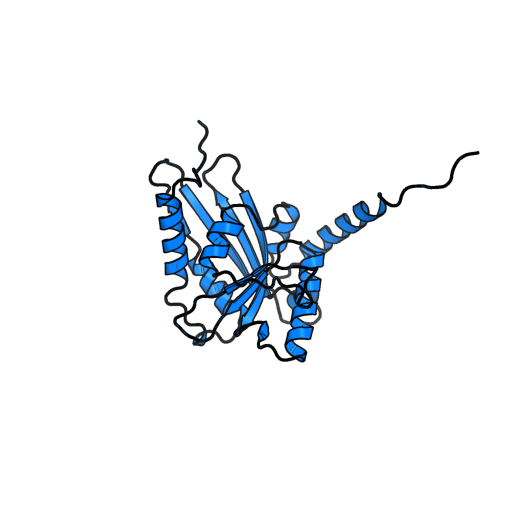1 -3.620 1.00 93.88 102 LEU A N 1
ATOM 797 C CA . LEU A 1 102 ? -2.357 -3.825 -4.123 1.00 93.88 102 LEU A CA 1
ATOM 798 C C . LEU A 1 102 ? -1.315 -2.715 -4.081 1.00 93.88 102 LEU A C 1
ATOM 800 O O . LEU A 1 102 ? -1.606 -1.552 -4.374 1.00 93.88 102 LEU A O 1
ATOM 804 N N . GLY A 1 103 ? -0.094 -3.074 -3.708 1.00 93.69 103 GLY A N 1
ATOM 805 C CA . GLY A 1 103 ? 0.985 -2.122 -3.565 1.00 93.69 103 GLY A CA 1
ATOM 806 C C . GLY A 1 103 ? 2.298 -2.609 -4.149 1.00 93.69 103 GLY A C 1
ATOM 807 O O . GLY A 1 103 ? 2.676 -3.774 -4.028 1.00 93.69 103 GLY A O 1
ATOM 808 N N . GLN A 1 104 ? 3.024 -1.666 -4.736 1.00 94.19 104 GLN A N 1
ATOM 809 C CA . GLN A 1 104 ? 4.428 -1.823 -5.092 1.00 94.19 104 GLN A CA 1
ATOM 810 C C . GLN A 1 104 ? 5.267 -0.971 -4.138 1.00 94.19 104 GLN A C 1
ATOM 812 O O . GLN A 1 104 ? 4.976 0.208 -3.926 1.00 94.19 104 GLN A O 1
ATOM 817 N N . ALA A 1 105 ? 6.318 -1.543 -3.564 1.00 92.12 105 ALA A N 1
ATOM 818 C CA . ALA A 1 105 ? 7.286 -0.796 -2.781 1.00 92.12 105 ALA A CA 1
ATOM 819 C C . ALA A 1 105 ? 8.410 -0.282 -3.697 1.00 92.12 105 ALA A C 1
ATOM 821 O O . ALA A 1 105 ? 8.689 -0.871 -4.746 1.00 92.12 105 ALA A O 1
ATOM 822 N N . LYS A 1 106 ? 9.010 0.857 -3.328 1.00 91.44 106 LYS A N 1
ATOM 823 C CA . LYS A 1 106 ? 10.221 1.407 -3.950 1.00 91.44 106 LYS A CA 1
ATOM 824 C C . LYS A 1 106 ? 11.132 2.068 -2.933 1.00 91.44 106 LYS A C 1
ATOM 826 O O . LYS A 1 106 ? 10.686 2.768 -2.025 1.00 91.44 106 LYS A O 1
ATOM 831 N N . ASN A 1 107 ? 12.429 1.889 -3.132 1.00 86.88 107 ASN A N 1
ATOM 832 C CA . ASN A 1 107 ? 13.465 2.632 -2.437 1.00 86.88 107 ASN A CA 1
ATOM 833 C C . ASN A 1 107 ? 13.571 4.053 -2.972 1.00 86.88 107 ASN A C 1
ATOM 835 O O . ASN A 1 107 ? 13.758 4.270 -4.168 1.00 86.88 107 ASN A O 1
ATOM 839 N N . GLY A 1 108 ? 13.525 5.024 -2.063 1.00 86.50 108 GLY A N 1
ATOM 840 C CA . GLY A 1 108 ? 13.578 6.430 -2.442 1.00 86.50 108 GLY A CA 1
ATOM 841 C C . GLY A 1 108 ? 12.335 6.867 -3.216 1.00 86.50 108 GLY A C 1
ATOM 842 O O . GLY A 1 108 ? 11.254 6.302 -3.062 1.00 86.50 108 GLY A O 1
ATOM 843 N N . LYS A 1 109 ? 12.481 7.929 -4.009 1.00 89.50 109 LYS A N 1
ATOM 844 C CA . LYS A 1 109 ? 11.377 8.541 -4.754 1.00 89.50 109 LYS A CA 1
ATOM 845 C C . LYS A 1 109 ? 11.268 7.903 -6.133 1.00 89.50 109 LYS A C 1
ATOM 847 O O . LYS A 1 109 ? 12.272 7.750 -6.824 1.00 89.50 109 LYS A O 1
ATOM 852 N N . SER A 1 110 ? 10.046 7.649 -6.591 1.00 87.69 110 SER A N 1
ATOM 853 C CA . SER A 1 110 ? 9.791 7.108 -7.935 1.00 87.69 110 SER A CA 1
ATOM 854 C C . SER A 1 110 ? 10.287 8.047 -9.044 1.00 87.69 110 SER A C 1
ATOM 856 O O . SER A 1 110 ? 10.591 7.612 -10.154 1.00 87.69 110 SER A O 1
ATOM 858 N N . ASP A 1 111 ? 10.391 9.343 -8.739 1.00 86.88 111 ASP A N 1
ATOM 859 C CA . ASP A 1 111 ? 10.897 10.363 -9.659 1.00 86.88 111 ASP A CA 1
ATOM 860 C C . ASP A 1 111 ? 12.408 10.238 -9.908 1.00 86.88 111 ASP A C 1
ATOM 862 O O . ASP A 1 111 ? 12.862 10.618 -10.987 1.00 86.88 111 ASP A O 1
ATOM 866 N N . ASP A 1 112 ? 13.151 9.641 -8.971 1.00 89.81 112 ASP A N 1
ATOM 867 C CA . ASP A 1 112 ? 14.610 9.486 -9.027 1.00 89.81 112 ASP A CA 1
ATOM 868 C C . ASP A 1 112 ? 15.027 8.144 -9.662 1.00 89.81 112 ASP A C 1
ATOM 870 O O . ASP A 1 112 ? 16.215 7.860 -9.822 1.00 89.81 112 ASP A O 1
ATOM 874 N N . LEU A 1 113 ? 14.056 7.309 -10.054 1.00 88.75 113 LEU A N 1
ATOM 875 C CA . LEU A 1 113 ? 14.313 6.010 -10.675 1.00 88.75 113 LEU A CA 1
ATOM 876 C C . LEU A 1 113 ? 15.011 6.157 -12.026 1.00 88.75 113 LEU A C 1
ATOM 878 O O . LEU A 1 113 ? 14.631 6.988 -12.867 1.00 88.75 113 LEU A O 1
ATOM 882 N N . SER A 1 114 ? 15.955 5.247 -12.281 1.00 92.44 114 SER A N 1
ATOM 883 C CA . SER A 1 114 ? 16.566 5.093 -13.598 1.00 92.44 114 SER A CA 1
ATOM 884 C C . SER A 1 114 ? 15.504 4.800 -14.665 1.00 92.44 114 SER A C 1
ATOM 886 O O . SER A 1 114 ? 14.424 4.277 -14.380 1.00 92.44 114 SER A O 1
ATOM 888 N N . LYS A 1 115 ? 15.805 5.076 -15.941 1.00 91.44 115 LYS A N 1
ATOM 889 C CA . LYS A 1 115 ? 14.874 4.792 -17.054 1.00 91.44 115 LYS A CA 1
ATOM 890 C C . LYS A 1 115 ? 14.396 3.333 -17.065 1.00 91.44 115 LYS A C 1
ATOM 892 O O . LYS A 1 115 ? 13.225 3.067 -17.336 1.00 91.44 115 LYS A O 1
ATOM 897 N N . ARG A 1 116 ? 15.292 2.392 -16.745 1.00 92.75 116 ARG A N 1
ATOM 898 C CA . ARG A 1 116 ? 14.985 0.957 -16.691 1.00 92.75 116 ARG A CA 1
ATOM 899 C C . ARG A 1 116 ? 14.022 0.631 -15.551 1.00 92.75 116 ARG A C 1
ATOM 901 O O . ARG A 1 116 ? 13.015 -0.031 -15.783 1.00 92.75 116 ARG A O 1
ATOM 908 N N . GLU A 1 117 ? 14.306 1.104 -14.341 1.00 90.94 117 GLU A N 1
ATOM 909 C CA . GLU A 1 117 ? 13.448 0.859 -13.173 1.00 90.94 117 GLU A CA 1
ATOM 910 C C . GLU A 1 117 ? 12.092 1.537 -13.313 1.00 90.94 117 GLU A C 1
ATOM 912 O O . GLU A 1 117 ? 11.072 0.942 -12.985 1.00 90.94 117 GLU A O 1
ATOM 917 N N . ARG A 1 118 ? 12.070 2.742 -13.883 1.00 92.50 118 ARG A N 1
ATOM 918 C CA . ARG A 1 118 ? 10.845 3.461 -14.224 1.00 92.50 118 ARG A CA 1
ATOM 919 C C . ARG A 1 118 ? 9.970 2.659 -15.182 1.00 92.50 118 ARG A C 1
ATOM 921 O O . ARG A 1 118 ? 8.782 2.497 -14.933 1.00 92.50 118 ARG A O 1
ATOM 928 N N . THR A 1 119 ? 10.561 2.120 -16.247 1.00 92.88 119 THR A N 1
ATOM 929 C CA . THR A 1 119 ? 9.839 1.273 -17.211 1.00 92.88 119 THR A CA 1
ATOM 930 C C . THR A 1 119 ? 9.288 0.016 -16.535 1.00 92.88 119 THR A C 1
ATOM 932 O O . THR A 1 119 ? 8.138 -0.354 -16.764 1.00 92.88 119 THR A O 1
ATOM 935 N N . ARG A 1 120 ? 10.071 -0.612 -15.645 1.00 92.44 120 ARG A N 1
ATOM 936 C CA . ARG A 1 120 ? 9.607 -1.758 -14.846 1.00 92.44 120 ARG A CA 1
ATOM 937 C C . ARG A 1 120 ? 8.436 -1.377 -13.936 1.00 92.44 120 ARG A C 1
ATOM 939 O O . ARG A 1 120 ? 7.454 -2.110 -13.911 1.00 92.44 120 ARG A O 1
ATOM 946 N N . LEU A 1 121 ? 8.520 -0.246 -13.233 1.00 93.38 121 LEU A N 1
ATOM 947 C CA . LEU A 1 121 ? 7.466 0.239 -12.338 1.00 93.38 121 LEU A CA 1
ATOM 948 C C . LEU A 1 121 ? 6.160 0.510 -13.090 1.00 93.38 121 LEU A C 1
ATOM 950 O O . LEU A 1 121 ? 5.102 0.104 -12.624 1.00 93.38 121 LEU A O 1
ATOM 954 N N . ILE A 1 122 ? 6.226 1.129 -14.271 1.00 94.06 122 ILE A N 1
ATOM 955 C CA . ILE A 1 122 ? 5.046 1.337 -15.125 1.00 94.06 122 ILE A CA 1
ATOM 956 C C . ILE A 1 122 ? 4.386 -0.008 -15.449 1.00 94.06 122 ILE A C 1
ATOM 958 O O . ILE A 1 122 ? 3.182 -0.160 -15.265 1.00 94.06 122 ILE A O 1
ATOM 962 N N . GLY A 1 123 ? 5.179 -1.005 -15.855 1.00 93.69 123 GLY A N 1
ATOM 963 C CA . GLY A 1 123 ? 4.669 -2.348 -16.135 1.00 93.69 123 GLY A CA 1
ATOM 964 C C . GLY A 1 123 ? 4.091 -3.062 -14.905 1.00 93.69 123 GLY A C 1
ATOM 965 O O . GLY A 1 123 ? 3.162 -3.852 -15.044 1.00 93.69 123 GLY A O 1
ATOM 966 N N . GLN A 1 124 ? 4.615 -2.794 -13.706 1.00 94.25 124 GLN A N 1
ATOM 967 C CA . GLN A 1 124 ? 4.060 -3.285 -12.438 1.00 94.25 124 GLN A CA 1
ATOM 968 C C . GLN A 1 124 ? 2.701 -2.626 -12.137 1.00 94.25 124 GLN A C 1
ATOM 970 O O . GLN A 1 124 ? 1.722 -3.325 -11.887 1.00 94.25 124 GLN A O 1
ATOM 975 N N . CYS A 1 125 ? 2.608 -1.300 -12.277 1.00 94.38 125 CYS A N 1
ATOM 976 C CA . CYS A 1 125 ? 1.363 -0.543 -12.101 1.00 94.38 125 CYS A CA 1
ATOM 977 C C . CYS A 1 125 ? 0.277 -0.974 -13.095 1.00 94.38 125 CYS A C 1
ATOM 979 O O . CYS A 1 125 ? -0.889 -1.094 -12.728 1.00 94.38 125 CYS A O 1
ATOM 981 N N . ASP A 1 126 ? 0.660 -1.270 -14.338 1.00 93.12 126 ASP A N 1
ATOM 982 C CA . ASP A 1 126 ? -0.249 -1.816 -15.346 1.00 93.12 126 ASP A CA 1
ATOM 983 C C . ASP A 1 126 ? -0.857 -3.148 -14.950 1.00 93.12 126 ASP A C 1
ATOM 985 O O . ASP A 1 126 ? -2.049 -3.369 -15.148 1.00 93.12 126 ASP A O 1
ATOM 989 N N . LYS A 1 127 ? -0.039 -4.050 -14.408 1.00 92.88 127 LYS A N 1
ATOM 990 C CA . LYS A 1 127 ? -0.519 -5.357 -13.971 1.00 92.88 127 LYS A CA 1
ATOM 991 C C . LYS A 1 127 ? -1.488 -5.200 -12.808 1.00 92.88 127 LYS A C 1
ATOM 993 O O . LYS A 1 127 ? -2.581 -5.738 -12.898 1.00 92.88 127 LYS A O 1
ATOM 998 N N . MET A 1 128 ? -1.154 -4.395 -11.796 1.00 94.00 128 MET A N 1
ATOM 999 C CA . MET A 1 128 ? -2.063 -4.146 -10.670 1.00 94.00 128 MET A CA 1
ATOM 1000 C C . MET A 1 128 ? -3.394 -3.544 -11.136 1.00 94.00 128 MET A C 1
ATOM 1002 O O . MET A 1 128 ? -4.453 -3.991 -10.699 1.00 94.00 128 MET A O 1
ATOM 1006 N N . TYR A 1 129 ? -3.348 -2.589 -12.071 1.00 92.69 129 TYR A N 1
ATOM 1007 C CA . TYR A 1 129 ? -4.544 -1.913 -12.574 1.00 92.69 129 TYR A CA 1
ATOM 1008 C C . TYR A 1 129 ? -5.552 -2.837 -13.254 1.00 92.69 129 TYR A C 1
ATOM 1010 O O . TYR A 1 129 ? -6.755 -2.615 -13.148 1.00 92.69 129 TYR A O 1
ATOM 1018 N N . LYS A 1 130 ? -5.077 -3.896 -13.918 1.00 90.75 130 LYS A N 1
ATOM 1019 C CA . LYS A 1 130 ? -5.961 -4.909 -14.512 1.00 90.75 130 LYS A CA 1
ATOM 1020 C C . LYS A 1 130 ? -6.843 -5.601 -13.475 1.00 90.75 130 LYS A C 1
ATOM 1022 O O . LYS A 1 130 ? -7.901 -6.102 -13.829 1.00 90.75 130 LYS A O 1
ATOM 1027 N N . HIS A 1 131 ? -6.411 -5.635 -12.214 1.00 89.69 131 HIS A N 1
ATOM 1028 C CA . HIS A 1 131 ? -7.138 -6.297 -11.135 1.00 89.69 131 HIS A CA 1
ATOM 1029 C C . HIS A 1 131 ? -7.881 -5.313 -10.235 1.00 89.69 131 HIS A C 1
ATOM 1031 O O . HIS A 1 131 ? -8.917 -5.682 -9.690 1.00 89.69 131 HIS A O 1
ATOM 1037 N N . THR A 1 132 ? -7.391 -4.080 -10.073 1.00 91.94 132 THR A N 1
ATOM 1038 C CA . THR A 1 132 ? -8.058 -3.048 -9.270 1.00 91.94 132 THR A CA 1
ATOM 1039 C C . THR A 1 132 ? -7.658 -1.634 -9.687 1.00 91.94 132 THR A C 1
ATOM 1041 O O . THR A 1 132 ? -6.502 -1.367 -10.010 1.00 91.94 132 THR A O 1
ATOM 1044 N N . ALA A 1 133 ? -8.595 -0.687 -9.612 1.00 91.50 133 ALA A N 1
ATOM 1045 C CA . ALA A 1 133 ? -8.270 0.733 -9.734 1.00 91.50 133 ALA A CA 1
ATOM 1046 C C . ALA A 1 133 ? -7.579 1.289 -8.472 1.00 91.50 133 ALA A C 1
ATOM 1048 O O . ALA A 1 133 ? -6.903 2.314 -8.552 1.00 91.50 133 ALA A O 1
ATOM 1049 N N . ASP A 1 134 ? -7.714 0.610 -7.328 1.00 94.00 134 ASP A N 1
ATOM 1050 C CA . ASP A 1 134 ? -7.268 1.069 -6.013 1.00 94.00 134 ASP A CA 1
ATOM 1051 C C . ASP A 1 134 ? -5.875 0.527 -5.636 1.00 94.00 134 ASP A C 1
ATOM 1053 O O . ASP A 1 134 ? -5.691 -0.110 -4.595 1.00 94.00 134 ASP A O 1
ATOM 1057 N N . TYR A 1 135 ? -4.866 0.776 -6.474 1.00 95.56 135 TYR A N 1
ATOM 1058 C CA . TYR A 1 135 ? -3.476 0.392 -6.193 1.00 95.56 135 TYR A CA 1
ATOM 1059 C C . TYR A 1 135 ? -2.609 1.581 -5.763 1.00 95.56 135 TYR A C 1
ATOM 1061 O O . TYR A 1 135 ? -2.923 2.745 -6.026 1.00 95.56 135 TYR A O 1
ATOM 1069 N N . ILE A 1 136 ? -1.487 1.292 -5.099 1.00 96.50 136 ILE A N 1
ATOM 1070 C CA . ILE A 1 136 ? -0.547 2.315 -4.622 1.00 96.50 136 ILE A CA 1
ATOM 1071 C C . ILE A 1 136 ? 0.913 1.973 -4.912 1.00 96.50 136 ILE A C 1
ATOM 1073 O O . ILE A 1 136 ? 1.297 0.817 -5.074 1.00 96.50 136 ILE A O 1
ATOM 1077 N N . VAL A 1 137 ? 1.752 3.004 -4.883 1.00 95.56 137 VAL A N 1
ATOM 1078 C CA . VAL A 1 137 ? 3.203 2.873 -4.751 1.00 95.56 137 VAL A CA 1
ATOM 1079 C C . VAL A 1 137 ? 3.639 3.474 -3.424 1.00 95.56 137 VAL A C 1
ATOM 1081 O O . VAL A 1 137 ? 3.289 4.614 -3.109 1.00 95.56 137 VAL A O 1
ATOM 1084 N N . VAL A 1 138 ? 4.401 2.703 -2.650 1.00 93.94 138 VAL A N 1
ATOM 1085 C CA . VAL A 1 138 ? 4.986 3.135 -1.378 1.00 93.94 138 VAL A CA 1
ATOM 1086 C C . VAL A 1 138 ? 6.465 3.432 -1.582 1.00 93.94 138 VAL A C 1
ATOM 1088 O O . VAL A 1 138 ? 7.267 2.543 -1.857 1.00 93.94 138 VAL A O 1
ATOM 1091 N N . GLU A 1 139 ? 6.817 4.700 -1.427 1.00 92.19 139 GLU A N 1
ATOM 1092 C CA . GLU A 1 139 ? 8.171 5.231 -1.494 1.00 92.19 139 GLU A CA 1
ATOM 1093 C C . GLU A 1 139 ? 8.777 5.221 -0.088 1.00 92.19 139 GLU A C 1
ATOM 1095 O O . GLU A 1 139 ? 8.318 5.935 0.806 1.00 92.19 139 GLU A O 1
ATOM 1100 N N . ALA A 1 140 ? 9.809 4.407 0.118 1.00 87.12 140 ALA A N 1
ATOM 1101 C CA . ALA A 1 140 ? 10.524 4.289 1.380 1.00 87.12 140 ALA A CA 1
ATOM 1102 C C . ALA A 1 140 ? 11.846 5.077 1.304 1.00 87.12 140 ALA A C 1
ATOM 1104 O O . ALA A 1 140 ? 12.838 4.566 0.765 1.00 87.12 140 ALA A O 1
ATOM 1105 N N . PRO A 1 141 ? 11.895 6.330 1.794 1.00 78.94 141 PRO A N 1
ATOM 1106 C CA . PRO A 1 141 ? 13.130 7.103 1.804 1.00 78.94 141 PRO A CA 1
ATOM 1107 C C . PRO A 1 141 ? 14.163 6.460 2.742 1.00 78.94 141 PRO A C 1
ATOM 1109 O O . PRO A 1 141 ? 13.825 5.864 3.762 1.00 78.94 141 PRO A O 1
ATOM 1112 N N . GLN A 1 142 ? 15.448 6.579 2.403 1.00 70.25 142 GLN A N 1
ATOM 1113 C CA . GLN A 1 142 ? 16.528 6.022 3.228 1.00 70.25 142 GLN A CA 1
ATOM 1114 C C . GLN A 1 142 ? 16.920 6.914 4.422 1.00 70.25 142 GL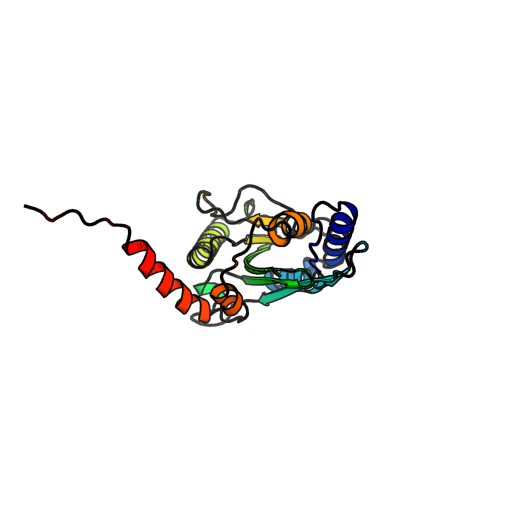N A C 1
ATOM 1116 O O . GLN A 1 142 ? 17.641 6.458 5.307 1.00 70.25 142 GLN A O 1
ATOM 1121 N N . GLY A 1 143 ? 16.448 8.165 4.470 1.00 63.22 143 GLY A N 1
ATOM 1122 C CA . GLY A 1 143 ? 16.694 9.093 5.579 1.00 63.22 143 GLY A CA 1
ATOM 1123 C C . GLY A 1 143 ? 15.741 8.854 6.753 1.00 63.22 143 GLY A C 1
ATOM 1124 O O . GLY A 1 143 ? 14.532 8.788 6.551 1.00 63.22 143 GLY A O 1
ATOM 1125 N N . GLY A 1 144 ? 16.284 8.746 7.972 1.00 55.38 144 GLY A N 1
ATOM 1126 C CA . GLY A 1 144 ? 15.557 8.315 9.177 1.00 55.38 144 GLY A CA 1
ATOM 1127 C C . GLY A 1 144 ? 14.404 9.215 9.641 1.00 55.38 144 GLY A C 1
ATOM 1128 O O . GLY A 1 144 ? 13.526 8.736 10.353 1.00 55.38 144 GLY A O 1
ATOM 1129 N N . ASP A 1 145 ? 14.360 10.475 9.203 1.00 58.59 145 ASP A N 1
ATOM 1130 C CA . ASP A 1 145 ? 13.374 11.449 9.696 1.00 58.59 145 ASP A CA 1
ATOM 1131 C C . ASP A 1 145 ? 12.112 11.555 8.829 1.00 58.59 145 ASP A C 1
ATOM 1133 O O . ASP A 1 145 ? 11.150 12.223 9.209 1.00 58.59 145 ASP A O 1
ATOM 1137 N N . THR A 1 146 ? 12.085 10.918 7.654 1.00 70.88 146 THR A N 1
ATOM 1138 C CA . THR A 1 146 ? 10.917 10.957 6.763 1.00 70.88 146 THR A CA 1
ATOM 1139 C C . THR A 1 146 ? 10.280 9.574 6.706 1.00 70.88 146 THR A C 1
ATOM 1141 O O . THR A 1 146 ? 10.915 8.614 6.284 1.00 70.88 146 THR A O 1
ATOM 1144 N N . GLY A 1 147 ? 9.027 9.463 7.151 1.00 80.25 147 GLY A N 1
ATOM 1145 C CA . GLY A 1 147 ? 8.244 8.235 7.011 1.00 80.25 147 GLY A CA 1
ATOM 1146 C C . GLY A 1 147 ? 7.993 7.863 5.540 1.00 80.25 147 GLY A C 1
ATOM 1147 O O . GLY A 1 147 ? 8.292 8.649 4.634 1.00 80.25 147 GLY A O 1
ATOM 1148 N N . PRO A 1 148 ? 7.441 6.668 5.279 1.00 89.50 148 PRO A N 1
ATOM 1149 C CA . PRO A 1 148 ? 7.089 6.260 3.927 1.00 89.50 148 PRO A CA 1
ATOM 1150 C C . PRO A 1 148 ? 6.046 7.200 3.314 1.00 89.50 148 PRO A C 1
ATOM 1152 O O . PRO A 1 148 ? 5.112 7.661 3.976 1.00 89.50 148 PRO A O 1
ATOM 1155 N N . MET A 1 149 ? 6.196 7.458 2.020 1.00 92.62 149 MET A N 1
ATOM 1156 C CA . MET A 1 149 ? 5.261 8.252 1.230 1.00 92.62 149 MET A CA 1
ATOM 1157 C C . MET A 1 149 ? 4.464 7.331 0.309 1.00 92.62 149 MET A C 1
ATOM 1159 O O . MET A 1 149 ? 4.951 6.300 -0.141 1.00 92.62 149 MET A O 1
ATOM 1163 N N . VAL A 1 150 ? 3.231 7.709 0.011 1.00 94.75 150 VAL A N 1
ATOM 1164 C CA . VAL A 1 150 ? 2.300 6.968 -0.832 1.00 94.75 150 VAL A CA 1
ATOM 1165 C C . VAL A 1 150 ? 1.961 7.805 -2.056 1.00 94.75 150 VAL A C 1
ATOM 1167 O O . VAL A 1 150 ? 1.640 8.995 -1.948 1.00 94.75 150 VAL A O 1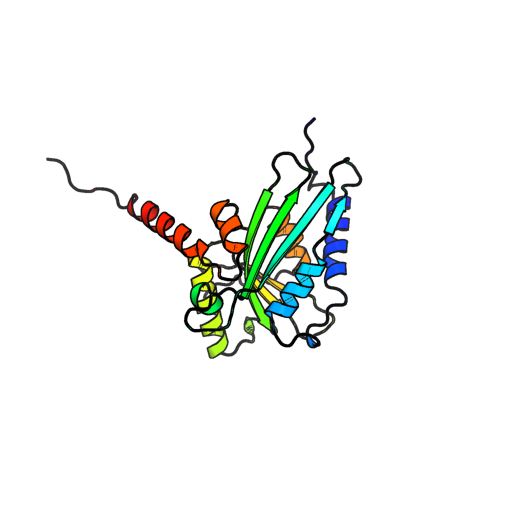
ATOM 1170 N N . ARG A 1 151 ? 1.990 7.160 -3.220 1.00 95.69 151 ARG A N 1
ATOM 1171 C CA . ARG A 1 151 ? 1.421 7.661 -4.472 1.00 95.69 151 ARG A CA 1
ATOM 1172 C C . ARG A 1 151 ? 0.282 6.736 -4.874 1.00 95.69 151 ARG A C 1
ATOM 1174 O O . ARG A 1 151 ? 0.461 5.525 -4.944 1.00 95.69 151 ARG A O 1
ATOM 1181 N N . ILE A 1 152 ? -0.893 7.309 -5.099 1.00 96.06 152 ILE A N 1
ATOM 1182 C CA . ILE A 1 152 ? -2.074 6.564 -5.550 1.00 96.06 152 ILE A CA 1
ATOM 1183 C C . ILE A 1 152 ? -1.945 6.320 -7.055 1.00 96.06 152 ILE A C 1
ATOM 1185 O O . ILE A 1 152 ? -1.485 7.217 -7.761 1.00 96.06 152 ILE A O 1
ATOM 1189 N N . GLY A 1 153 ? -2.316 5.135 -7.538 1.00 93.75 153 GLY A N 1
ATOM 1190 C CA . GLY A 1 153 ? -2.342 4.821 -8.965 1.00 93.75 153 GLY A CA 1
ATOM 1191 C C . GLY A 1 153 ? -3.182 5.815 -9.771 1.00 93.75 153 GLY A C 1
ATOM 1192 O O . GLY A 1 153 ? -4.245 6.247 -9.330 1.00 93.75 153 GLY A O 1
ATOM 1193 N N . ASP A 1 154 ? -2.709 6.201 -10.956 1.00 91.19 154 ASP A N 1
ATOM 1194 C CA . ASP A 1 154 ? -3.483 7.022 -11.897 1.00 91.19 154 ASP A CA 1
ATOM 1195 C C . ASP A 1 154 ? -3.097 6.669 -13.332 1.00 91.19 154 ASP A C 1
ATOM 1197 O O . ASP A 1 154 ? -2.013 7.014 -13.796 1.00 91.19 154 ASP A O 1
ATOM 1201 N N . GLN A 1 155 ? -4.001 6.011 -14.056 1.00 84.44 155 GLN A N 1
ATOM 1202 C CA . GLN A 1 155 ? -3.754 5.565 -15.431 1.00 84.44 155 GLN A CA 1
ATOM 1203 C C . GLN A 1 155 ? -3.588 6.690 -16.449 1.00 84.44 155 GLN A C 1
ATOM 1205 O O . GLN A 1 155 ? -3.093 6.456 -17.549 1.00 84.44 155 GLN A O 1
ATOM 1210 N N . ARG A 1 156 ? -3.993 7.913 -16.106 1.00 85.62 156 ARG A N 1
ATOM 1211 C CA . ARG A 1 156 ? -3.832 9.073 -16.990 1.00 85.62 156 ARG A CA 1
ATOM 1212 C C . ARG A 1 156 ? -2.408 9.619 -16.945 1.00 85.62 156 ARG A C 1
ATOM 1214 O O . ARG A 1 156 ? -2.031 10.419 -17.797 1.00 85.62 156 ARG A O 1
ATOM 1221 N N . GLU A 1 157 ? -1.624 9.207 -15.953 1.00 85.38 157 GLU A N 1
ATOM 1222 C CA . GLU A 1 157 ? -0.257 9.665 -15.759 1.00 85.38 157 GLU A CA 1
ATOM 1223 C C . GLU A 1 157 ? 0.749 8.797 -16.511 1.00 85.38 157 GLU A C 1
ATOM 1225 O O . GLU A 1 157 ? 0.609 7.581 -16.616 1.00 85.38 157 GLU A O 1
ATOM 1230 N N . GLN A 1 158 ? 1.840 9.414 -16.973 1.00 75.44 158 GLN A N 1
ATOM 1231 C CA . GLN A 1 158 ? 2.887 8.709 -17.723 1.00 75.44 158 GLN A CA 1
ATOM 1232 C C . GLN A 1 158 ? 3.519 7.564 -16.917 1.00 75.44 158 GLN A C 1
ATOM 1234 O O . GLN A 1 158 ? 3.860 6.521 -17.470 1.00 75.44 158 GLN A O 1
ATOM 1239 N N . LEU A 1 159 ? 3.685 7.765 -15.606 1.00 76.88 159 LEU A N 1
ATOM 1240 C CA . LEU A 1 159 ? 4.203 6.741 -14.699 1.00 76.88 159 LEU A CA 1
ATOM 1241 C C . LEU A 1 159 ? 3.129 5.784 -14.181 1.00 76.88 159 LEU A C 1
ATOM 1243 O O . LEU A 1 159 ? 3.448 4.887 -13.406 1.00 76.88 159 LEU A O 1
ATOM 1247 N N . LYS A 1 160 ? 1.868 6.014 -14.555 1.00 88.31 160 LYS A N 1
ATOM 1248 C CA . LYS A 1 160 ? 0.690 5.328 -14.017 1.00 88.31 160 LYS A CA 1
ATOM 1249 C C . LYS A 1 160 ? 0.528 5.503 -12.503 1.00 88.31 160 LYS A C 1
ATOM 1251 O O . LYS A 1 160 ? -0.231 4.817 -11.845 1.00 88.31 160 LYS A O 1
ATOM 1256 N N . ILE A 1 161 ? 1.219 6.480 -11.928 1.00 89.62 161 ILE A N 1
ATOM 1257 C CA . ILE A 1 161 ? 1.113 6.864 -10.523 1.00 89.62 161 ILE A CA 1
ATOM 1258 C C . ILE A 1 161 ? 0.846 8.357 -10.448 1.00 89.62 161 ILE A C 1
ATOM 1260 O O . ILE A 1 161 ? 1.442 9.148 -11.184 1.00 89.62 161 ILE A O 1
ATOM 1264 N N . GLY A 1 162 ? -0.029 8.748 -9.529 1.00 88.56 162 GLY A N 1
ATOM 1265 C CA . GLY A 1 162 ? -0.404 10.134 -9.298 1.00 88.56 162 GLY A CA 1
ATOM 1266 C C . GLY A 1 162 ? 0.809 11.005 -8.977 1.00 88.56 162 GLY A C 1
ATOM 1267 O O . GLY A 1 162 ? 1.781 10.559 -8.365 1.00 88.56 162 GLY A O 1
ATOM 1268 N N . LYS A 1 163 ? 0.771 12.275 -9.389 1.00 87.56 163 LYS A N 1
ATOM 1269 C CA . LYS A 1 163 ? 1.866 13.243 -9.168 1.00 87.56 163 LYS A CA 1
ATOM 1270 C C . LYS A 1 163 ? 2.076 13.597 -7.694 1.00 87.56 163 LYS A C 1
ATOM 1272 O O . LYS A 1 163 ? 3.181 13.947 -7.289 1.00 87.56 163 LYS A O 1
ATOM 1277 N N . SER A 1 164 ? 1.017 13.532 -6.894 1.00 90.50 164 SER A N 1
ATOM 1278 C CA . SER A 1 164 ? 1.056 13.905 -5.482 1.00 90.50 164 SER A CA 1
ATOM 1279 C C . SER A 1 164 ? 1.652 12.794 -4.620 1.00 90.50 164 SER A C 1
ATOM 1281 O O . SER A 1 164 ? 1.280 11.630 -4.746 1.00 90.50 164 SER A O 1
ATOM 1283 N N . ARG A 1 165 ? 2.528 13.185 -3.690 1.00 92.12 165 ARG A N 1
ATOM 1284 C CA . ARG A 1 165 ? 3.039 12.326 -2.616 1.00 92.12 165 ARG A CA 1
ATOM 1285 C C . ARG A 1 165 ? 2.313 12.666 -1.325 1.00 92.12 165 ARG A C 1
ATOM 1287 O O . ARG A 1 165 ? 2.267 13.831 -0.936 1.00 92.12 165 ARG A O 1
ATOM 1294 N N . ILE A 1 166 ? 1.763 11.656 -0.670 1.00 93.06 166 ILE A N 1
ATOM 1295 C CA . ILE A 1 166 ? 1.026 11.778 0.590 1.00 93.06 166 ILE A CA 1
ATOM 1296 C C . ILE A 1 166 ? 1.801 10.976 1.632 1.00 93.06 166 ILE A C 1
ATOM 1298 O O . ILE A 1 166 ? 2.257 9.888 1.309 1.00 93.06 166 ILE A O 1
ATOM 1302 N N . SER A 1 167 ? 1.990 11.465 2.857 1.00 91.31 167 SER A N 1
ATOM 1303 C CA . SER A 1 167 ? 2.620 10.613 3.878 1.00 91.31 167 SER A CA 1
ATOM 1304 C C . SER A 1 167 ? 1.731 9.406 4.186 1.00 91.31 167 SER A C 1
ATOM 1306 O O . SER A 1 167 ? 0.504 9.498 4.059 1.00 91.31 167 SER A O 1
ATOM 1308 N N . LEU A 1 168 ? 2.321 8.269 4.562 1.00 89.44 168 LEU A N 1
ATOM 1309 C CA . LEU A 1 168 ? 1.558 7.048 4.825 1.00 89.44 168 LEU A CA 1
ATOM 1310 C C . LEU A 1 168 ? 0.455 7.282 5.865 1.00 89.44 168 LEU A C 1
ATOM 1312 O O . LEU A 1 168 ? -0.670 6.819 5.683 1.00 89.44 168 LEU A O 1
ATOM 1316 N N . GLU A 1 169 ? 0.739 8.073 6.899 1.00 87.12 169 GLU A N 1
ATOM 1317 C CA . GLU A 1 169 ? -0.226 8.389 7.956 1.00 87.12 169 GLU A CA 1
ATOM 1318 C C . GLU A 1 169 ? -1.445 9.141 7.405 1.00 87.12 169 GLU A C 1
ATOM 1320 O O . GLU A 1 169 ? -2.593 8.786 7.686 1.00 87.12 169 GLU A O 1
ATOM 1325 N N . HIS A 1 170 ? -1.205 10.155 6.568 1.00 89.69 170 HIS A N 1
ATOM 1326 C CA . HIS A 1 170 ? -2.273 10.905 5.913 1.00 89.69 170 HIS A CA 1
ATOM 1327 C C . HIS A 1 170 ? -3.030 10.054 4.895 1.00 89.69 170 HIS A C 1
ATOM 1329 O O . HIS A 1 170 ? -4.245 10.205 4.768 1.00 89.69 170 HIS A O 1
ATOM 1335 N N . TYR A 1 171 ? -2.347 9.166 4.174 1.00 91.38 171 TYR A N 1
ATOM 1336 C CA . TYR A 1 171 ? -2.998 8.248 3.248 1.00 91.38 171 TYR A CA 1
ATOM 1337 C C . TYR A 1 171 ? -3.950 7.304 3.990 1.00 91.38 171 TYR A C 1
ATOM 1339 O O . TYR A 1 171 ? -5.129 7.232 3.641 1.00 91.38 171 TYR A O 1
ATOM 1347 N N . ILE A 1 172 ? -3.482 6.641 5.050 1.00 87.06 172 ILE A N 1
ATOM 1348 C CA . ILE A 1 172 ? -4.315 5.724 5.833 1.00 87.06 172 ILE A CA 1
ATOM 1349 C C . ILE A 1 172 ? -5.526 6.477 6.385 1.00 87.06 172 ILE A C 1
ATOM 1351 O O . ILE A 1 172 ? -6.662 6.097 6.107 1.00 87.06 172 ILE A O 1
ATOM 1355 N N . MET A 1 173 ? -5.309 7.586 7.092 1.00 84.12 173 MET A N 1
ATOM 1356 C CA . MET A 1 173 ? -6.402 8.306 7.746 1.00 84.12 173 MET A CA 1
ATOM 1357 C C . MET A 1 173 ? -7.394 8.917 6.758 1.00 84.12 173 MET A C 1
ATOM 1359 O O . MET A 1 173 ? -8.604 8.745 6.902 1.00 84.12 173 MET A O 1
ATOM 1363 N N . ASN A 1 174 ? -6.907 9.609 5.731 1.00 86.19 174 ASN A N 1
ATOM 1364 C CA . ASN A 1 174 ? -7.788 10.391 4.870 1.00 86.19 174 ASN A CA 1
ATOM 1365 C C . ASN A 1 174 ? -8.335 9.577 3.701 1.00 86.19 174 ASN A C 1
ATOM 1367 O O . ASN A 1 174 ? -9.412 9.894 3.211 1.00 86.19 174 ASN A O 1
ATOM 1371 N N . LYS A 1 175 ? -7.615 8.562 3.212 1.00 88.81 175 LYS A N 1
ATOM 1372 C CA . LYS A 1 175 ? -8.023 7.804 2.020 1.00 88.81 175 LYS A CA 1
ATOM 1373 C C . LYS A 1 175 ? -8.603 6.450 2.380 1.00 88.81 175 LYS A C 1
ATOM 1375 O O . LYS A 1 175 ? -9.726 6.155 1.977 1.00 88.81 175 LYS A O 1
ATOM 1380 N N . LEU A 1 176 ? -7.886 5.661 3.171 1.00 84.88 176 LEU A N 1
ATOM 1381 C CA . LEU A 1 176 ? -8.320 4.306 3.496 1.00 84.88 176 LEU A CA 1
ATOM 1382 C C . LEU A 1 176 ? -9.484 4.321 4.500 1.00 84.88 176 LEU A C 1
ATOM 1384 O O . LEU A 1 176 ? -10.582 3.839 4.198 1.00 84.88 176 LEU A O 1
ATOM 1388 N N . VAL A 1 177 ? -9.271 4.979 5.643 1.00 79.81 177 VAL A N 1
ATOM 1389 C CA . VAL A 1 177 ? -10.234 5.107 6.750 1.00 79.81 177 VAL A CA 1
ATOM 1390 C C . VAL A 1 177 ? -11.361 6.072 6.404 1.00 79.81 177 VAL A C 1
ATOM 1392 O O . VAL A 1 177 ? -12.526 5.755 6.633 1.00 79.81 177 VAL A O 1
ATOM 1395 N N . GLY A 1 178 ? -11.026 7.211 5.784 1.00 78.25 178 GLY A N 1
ATOM 1396 C CA . GLY A 1 178 ? -11.985 8.184 5.235 1.00 78.25 178 GLY A CA 1
ATOM 1397 C C . GLY A 1 178 ? -12.816 7.661 4.059 1.00 78.25 178 GLY A C 1
ATOM 1398 O O . GLY A 1 178 ? -13.695 8.341 3.546 1.00 78.25 178 GLY A O 1
ATOM 1399 N N . CYS A 1 179 ? -12.580 6.421 3.650 1.00 79.38 179 CYS A N 1
ATOM 1400 C CA . CYS A 1 179 ? -13.363 5.720 2.660 1.00 79.38 179 CYS A CA 1
ATOM 1401 C C . CYS A 1 179 ? -13.301 6.223 1.210 1.00 79.38 179 CYS A C 1
ATOM 1403 O O . CYS A 1 179 ? -14.196 5.923 0.422 1.00 79.38 179 CYS A O 1
ATOM 1405 N N . HIS A 1 180 ? -12.207 6.877 0.835 1.00 85.75 180 HIS A N 1
ATOM 1406 C CA . HIS A 1 180 ? -11.975 7.425 -0.504 1.00 85.75 180 HIS A CA 1
ATOM 1407 C C . HIS A 1 180 ? -11.046 6.580 -1.389 1.00 85.75 180 HIS A C 1
ATOM 1409 O O . HIS A 1 180 ? -10.761 6.992 -2.508 1.00 85.75 180 HIS A O 1
ATOM 1415 N N . HIS A 1 181 ? -10.536 5.455 -0.884 1.00 90.94 181 HIS A N 1
ATOM 1416 C CA . HIS A 1 181 ? -9.691 4.517 -1.625 1.00 90.94 181 HIS A CA 1
ATOM 1417 C C . HIS A 1 181 ? -9.796 3.104 -1.022 1.00 90.94 181 HIS A C 1
ATOM 1419 O O . HIS A 1 181 ? -10.191 2.957 0.149 1.00 90.94 181 HIS A O 1
ATOM 1425 N N . GLY A 1 182 ? -9.422 2.097 -1.810 1.00 91.62 182 GLY A N 1
ATOM 1426 C CA . GLY A 1 182 ? -9.401 0.679 -1.451 1.00 91.62 182 GLY A CA 1
ATOM 1427 C C . GLY A 1 182 ? -10.599 -0.081 -2.014 1.00 91.62 182 GLY A C 1
ATOM 1428 O O . GLY A 1 182 ? -11.749 0.313 -1.785 1.00 91.62 182 GLY A O 1
ATOM 1429 N N . ASP A 1 183 ? -10.297 -1.189 -2.685 1.00 91.75 183 ASP A N 1
ATOM 1430 C CA . ASP A 1 183 ? -11.255 -2.065 -3.346 1.00 91.75 183 ASP A CA 1
ATOM 1431 C C . ASP A 1 183 ? -12.133 -2.766 -2.310 1.00 91.75 183 ASP A C 1
ATOM 1433 O O . ASP A 1 183 ? -11.641 -3.214 -1.272 1.00 91.75 183 ASP A O 1
ATOM 1437 N N . ARG A 1 184 ? -13.436 -2.828 -2.578 1.00 91.38 184 ARG A N 1
ATOM 1438 C CA . ARG A 1 184 ? -14.452 -3.339 -1.645 1.00 91.38 184 ARG A CA 1
ATOM 1439 C C . ARG A 1 184 ? -15.145 -4.595 -2.140 1.00 91.38 184 ARG A C 1
ATOM 1441 O O . ARG A 1 184 ? -16.092 -5.030 -1.497 1.00 91.38 184 ARG A O 1
ATOM 1448 N N . ARG A 1 185 ? -14.751 -5.119 -3.300 1.00 91.38 185 ARG A N 1
ATOM 1449 C CA . ARG A 1 185 ? -15.345 -6.351 -3.808 1.00 91.38 185 ARG A CA 1
ATOM 1450 C C . ARG A 1 185 ? -14.868 -7.504 -2.929 1.00 91.38 185 ARG A C 1
ATOM 1452 O O . ARG A 1 185 ? -13.665 -7.654 -2.707 1.00 91.38 185 ARG A O 1
ATOM 1459 N N . ASP A 1 186 ? -15.813 -8.263 -2.384 1.00 88.44 186 ASP A N 1
ATOM 1460 C CA . ASP A 1 186 ? -15.525 -9.319 -1.407 1.00 88.44 186 ASP A CA 1
ATOM 1461 C C . ASP A 1 186 ? -14.602 -10.394 -1.998 1.00 88.44 186 ASP A C 1
ATOM 1463 O O . ASP A 1 186 ? -13.656 -10.834 -1.349 1.00 88.44 186 ASP A O 1
ATOM 1467 N N . ASP A 1 187 ? -14.811 -10.745 -3.268 1.00 87.75 187 ASP A N 1
ATOM 1468 C CA . ASP A 1 187 ? -13.965 -11.678 -4.011 1.00 87.75 187 ASP A CA 1
ATOM 1469 C C . ASP A 1 187 ? -12.514 -11.184 -4.127 1.00 87.75 187 ASP A C 1
ATOM 1471 O O . ASP A 1 187 ? -11.575 -11.949 -3.905 1.00 87.75 187 ASP A O 1
ATOM 1475 N N . PHE A 1 188 ? -12.311 -9.897 -4.414 1.00 89.62 188 PHE A N 1
ATOM 1476 C CA . PHE A 1 188 ? -10.991 -9.284 -4.480 1.00 89.62 188 PHE A CA 1
ATOM 1477 C C . PHE A 1 188 ? -10.313 -9.279 -3.107 1.00 89.62 188 PHE A C 1
ATOM 1479 O O . PHE A 1 188 ? -9.144 -9.652 -3.001 1.00 89.62 188 PHE A O 1
ATOM 1486 N N . ILE A 1 189 ? -11.042 -8.905 -2.051 1.00 88.69 189 ILE A N 1
ATOM 1487 C CA . ILE A 1 189 ? -10.540 -8.916 -0.669 1.00 88.69 189 ILE A CA 1
ATOM 1488 C C . ILE A 1 189 ? -10.094 -10.322 -0.259 1.00 88.69 189 ILE A C 1
ATOM 1490 O O . ILE A 1 189 ? -9.023 -10.471 0.333 1.00 88.69 189 ILE A O 1
ATOM 1494 N N . ASP A 1 190 ? -10.870 -11.349 -0.592 1.00 86.94 190 ASP A N 1
ATOM 1495 C CA . ASP A 1 190 ? -10.526 -12.744 -0.313 1.00 86.94 190 ASP A CA 1
ATOM 1496 C C . ASP A 1 190 ? -9.350 -13.238 -1.164 1.00 86.94 190 ASP A C 1
ATOM 1498 O O . ASP A 1 190 ? -8.527 -14.039 -0.706 1.00 86.94 190 ASP A O 1
ATOM 1502 N N . ALA A 1 191 ? -9.238 -12.765 -2.406 1.00 86.94 191 ALA A N 1
ATOM 1503 C CA . ALA A 1 191 ? -8.181 -13.172 -3.320 1.00 86.94 191 ALA A CA 1
ATOM 1504 C C . ALA A 1 191 ? -6.802 -12.626 -2.933 1.00 86.94 191 ALA A C 1
ATOM 1506 O O . ALA A 1 191 ? -5.804 -13.330 -3.101 1.00 86.94 191 ALA A O 1
ATOM 1507 N N . VAL A 1 192 ? -6.729 -11.403 -2.400 1.00 87.38 192 VAL A N 1
ATOM 1508 C CA . VAL A 1 192 ? -5.446 -10.776 -2.043 1.00 87.38 192 VAL A CA 1
ATOM 1509 C C . VAL A 1 192 ? -4.858 -11.252 -0.712 1.00 87.38 192 VAL A C 1
ATOM 1511 O O . VAL A 1 192 ? -3.730 -10.893 -0.380 1.00 87.38 192 VAL A O 1
ATOM 1514 N N . GLN A 1 193 ? -5.601 -12.052 0.055 1.00 85.38 193 GLN A 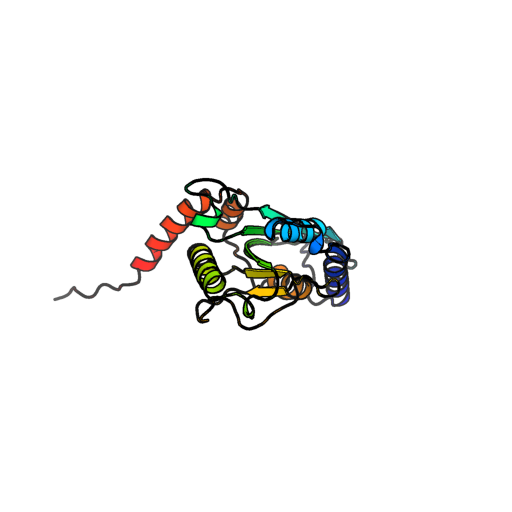N 1
ATOM 1515 C CA . GLN A 1 193 ? -5.129 -12.638 1.316 1.00 85.38 193 GLN A CA 1
ATOM 1516 C C . GLN A 1 193 ? -4.134 -13.797 1.106 1.00 85.38 193 GLN A C 1
ATOM 1518 O O . GLN A 1 193 ? -3.489 -14.236 2.056 1.00 85.38 193 GLN A O 1
ATOM 1523 N N . ASP A 1 194 ? -3.982 -14.284 -0.129 1.00 83.19 194 ASP A N 1
ATOM 1524 C CA . ASP A 1 194 ? -3.030 -15.329 -0.516 1.00 83.19 194 ASP A CA 1
ATOM 1525 C C . ASP A 1 194 ? -1.792 -14.718 -1.199 1.00 83.19 194 ASP A C 1
ATOM 1527 O O . ASP A 1 194 ? -1.912 -13.978 -2.173 1.00 83.19 194 ASP A O 1
ATOM 1531 N N . SER A 1 195 ? -0.583 -15.065 -0.741 1.00 79.50 195 SER A N 1
ATOM 1532 C CA . SER A 1 195 ? 0.681 -14.557 -1.304 1.00 79.50 195 SER A CA 1
ATOM 1533 C C . SER A 1 195 ? 0.961 -15.008 -2.737 1.00 79.50 195 SER A C 1
ATOM 1535 O O . SER A 1 195 ? 1.790 -14.401 -3.423 1.00 79.50 195 SER A O 1
ATOM 1537 N N . SER A 1 196 ? 0.273 -16.050 -3.212 1.00 78.50 196 SER A N 1
ATOM 1538 C CA . SER A 1 196 ? 0.295 -16.455 -4.618 1.00 78.50 196 SER A CA 1
ATOM 1539 C C . SER A 1 196 ? -0.572 -15.561 -5.509 1.00 78.50 196 SER A C 1
ATOM 1541 O O . SER A 1 196 ? -0.398 -15.571 -6.730 1.00 78.50 196 SER A O 1
ATOM 1543 N N . LEU A 1 197 ? -1.526 -14.830 -4.915 1.00 80.88 197 LEU A N 1
ATOM 1544 C CA . LEU A 1 197 ? -2.566 -14.055 -5.595 1.00 80.88 197 LEU A CA 1
ATOM 1545 C C . LEU A 1 197 ? -3.329 -14.853 -6.673 1.00 80.88 197 LEU A C 1
ATOM 1547 O O . LEU A 1 197 ? -3.965 -14.277 -7.551 1.00 80.88 197 LEU A O 1
ATOM 1551 N N . SER A 1 198 ? -3.272 -16.189 -6.641 1.00 78.94 198 SER A N 1
ATOM 1552 C CA . SER A 1 198 ? -3.794 -17.076 -7.692 1.00 78.94 198 SER A CA 1
ATOM 1553 C C . SER A 1 198 ? -5.287 -16.876 -7.965 1.00 78.94 198 SER A C 1
ATOM 1555 O O . SER A 1 198 ? -5.736 -16.976 -9.103 1.00 78.94 198 SER A O 1
ATOM 1557 N N . LYS A 1 199 ? -6.047 -16.503 -6.934 1.00 79.50 199 LYS A N 1
ATOM 1558 C CA . LYS A 1 199 ? -7.487 -16.243 -7.018 1.00 79.50 199 LYS A CA 1
ATOM 1559 C C . LYS A 1 199 ? -7.847 -14.977 -7.809 1.00 79.50 199 LYS A C 1
ATOM 1561 O O . LYS A 1 199 ? -8.980 -14.878 -8.269 1.00 79.50 199 LYS A O 1
ATOM 1566 N N . LEU A 1 200 ? -6.912 -14.040 -8.022 1.00 78.25 200 LEU A N 1
ATOM 1567 C CA . LEU A 1 200 ? -7.180 -12.820 -8.800 1.00 78.25 200 LEU A CA 1
ATOM 1568 C C . LEU A 1 200 ? -7.454 -13.099 -10.283 1.00 78.25 200 LEU A C 1
ATOM 1570 O O . LEU A 1 200 ? -8.187 -12.336 -10.907 1.00 78.25 200 LEU A O 1
ATOM 1574 N N . GLU A 1 201 ? -6.914 -14.184 -10.848 1.00 69.75 201 GLU A N 1
ATOM 1575 C CA . GLU A 1 201 ? -7.189 -14.570 -12.241 1.00 69.75 201 GLU A CA 1
ATOM 1576 C C . GLU A 1 201 ? -8.646 -14.941 -12.487 1.00 69.75 201 GLU A C 1
ATOM 1578 O O . GLU A 1 201 ? -9.205 -14.628 -13.538 1.00 69.75 201 GLU A O 1
ATOM 1583 N N . ILE A 1 202 ? -9.260 -15.607 -11.509 1.00 61.94 202 ILE A N 1
ATOM 1584 C CA . ILE A 1 202 ? -10.639 -16.088 -11.606 1.00 61.94 202 ILE A CA 1
ATOM 1585 C C . ILE A 1 202 ? -11.601 -14.891 -11.653 1.00 61.94 202 ILE A C 1
ATOM 1587 O O . ILE A 1 202 ? -12.601 -14.930 -12.362 1.00 61.94 202 ILE A O 1
ATOM 1591 N N . ILE A 1 203 ? -11.249 -13.803 -10.962 1.00 60.91 203 ILE A N 1
ATOM 1592 C CA . ILE A 1 203 ? -12.049 -12.577 -10.861 1.00 60.91 203 ILE A CA 1
ATOM 1593 C C . ILE A 1 203 ? -11.957 -11.742 -12.144 1.00 60.91 203 ILE A C 1
ATOM 1595 O O . ILE A 1 203 ? -12.964 -11.218 -12.617 1.00 60.91 203 ILE A O 1
ATOM 1599 N N . THR A 1 204 ? -10.774 -11.637 -12.759 1.00 56.62 204 THR A N 1
ATOM 1600 C CA . THR A 1 204 ? -10.613 -10.870 -14.007 1.00 56.62 204 THR A CA 1
ATOM 1601 C C . THR A 1 204 ? -11.350 -11.473 -15.195 1.00 56.62 204 THR A C 1
ATOM 1603 O O . THR A 1 204 ? -11.872 -10.723 -16.013 1.00 56.62 204 THR A O 1
ATOM 1606 N N . ASN A 1 205 ? -11.495 -12.799 -15.249 1.00 45.59 205 ASN A N 1
ATOM 1607 C CA . ASN A 1 205 ? -12.271 -13.457 -16.305 1.00 45.59 205 ASN A CA 1
ATOM 1608 C C . ASN A 1 205 ? -13.782 -13.148 -16.227 1.00 45.59 205 ASN A C 1
ATOM 1610 O O . ASN A 1 205 ? -14.495 -13.367 -17.201 1.00 45.59 205 ASN A O 1
ATOM 1614 N N . GLY A 1 206 ? -14.276 -12.629 -15.094 1.00 41.56 206 GLY A N 1
ATOM 1615 C CA . GLY A 1 206 ? -15.645 -12.121 -14.957 1.00 41.56 206 GLY A CA 1
ATOM 1616 C C . GLY A 1 206 ? -15.816 -10.658 -15.386 1.00 41.56 206 GLY A C 1
ATOM 1617 O O . GLY A 1 206 ? -16.908 -10.273 -15.787 1.00 41.56 206 GLY A O 1
ATOM 1618 N N . LEU A 1 207 ? -14.747 -9.850 -15.352 1.00 44.88 207 LEU A N 1
ATOM 1619 C CA . LEU A 1 207 ? -14.763 -8.443 -15.784 1.00 44.88 207 LEU A CA 1
ATOM 1620 C C . LEU A 1 207 ? -14.735 -8.286 -17.313 1.00 44.88 207 LEU A C 1
ATOM 1622 O O . LEU A 1 207 ? -15.299 -7.323 -17.830 1.00 44.88 207 LEU A O 1
ATOM 1626 N N . ASP A 1 208 ? -14.131 -9.235 -18.036 1.00 38.00 208 ASP A N 1
ATOM 1627 C CA . ASP A 1 208 ? -14.126 -9.237 -19.508 1.00 38.00 208 ASP A CA 1
ATOM 1628 C C . ASP A 1 208 ? -15.517 -9.520 -20.112 1.00 38.00 208 ASP A C 1
ATOM 1630 O O . ASP A 1 208 ? -15.779 -9.132 -21.248 1.00 38.00 208 ASP A O 1
ATOM 1634 N N . LEU A 1 209 ? -16.443 -10.130 -19.359 1.00 37.97 209 LEU A N 1
ATOM 1635 C CA . LEU A 1 209 ? -17.807 -10.410 -19.831 1.00 37.97 209 LEU A CA 1
ATOM 1636 C C . LEU A 1 209 ? -18.744 -9.191 -19.770 1.00 37.97 209 LEU A C 1
ATOM 1638 O O . LEU A 1 209 ? -19.692 -9.124 -20.550 1.00 37.97 209 LEU A O 1
ATOM 1642 N N . ASP A 1 210 ? -18.473 -8.212 -18.902 1.00 36.00 210 ASP A N 1
ATOM 1643 C CA . ASP A 1 210 ? -19.323 -7.018 -18.750 1.00 36.00 210 ASP A CA 1
ATOM 1644 C C . ASP A 1 210 ? -18.911 -5.856 -19.671 1.00 36.00 210 ASP A C 1
ATOM 1646 O O . ASP A 1 210 ? -19.716 -4.970 -19.968 1.00 36.00 210 ASP A O 1
ATOM 1650 N N . LEU A 1 211 ? -17.674 -5.854 -20.181 1.00 39.03 211 LEU A N 1
ATOM 1651 C CA . LEU A 1 211 ? -17.215 -4.825 -21.123 1.00 39.03 211 LEU A CA 1
ATOM 1652 C C . LEU A 1 211 ? -17.739 -5.032 -22.554 1.00 39.03 211 LEU A C 1
ATOM 1654 O O . LEU A 1 211 ? -17.795 -4.062 -23.313 1.00 39.03 211 LEU A O 1
ATOM 1658 N N . ASP A 1 212 ? -18.182 -6.242 -22.911 1.00 36.41 212 ASP A N 1
ATOM 1659 C CA . ASP A 1 212 ? -18.695 -6.547 -24.256 1.00 36.41 212 ASP A CA 1
ATOM 1660 C C . ASP A 1 212 ? -20.209 -6.299 -24.420 1.00 36.41 212 ASP A C 1
ATOM 1662 O O . ASP A 1 212 ? -20.702 -6.211 -25.543 1.00 36.41 212 ASP A O 1
ATOM 1666 N N . LEU A 1 213 ? -20.958 -6.069 -23.334 1.00 39.28 213 LEU A N 1
ATOM 1667 C CA . LEU A 1 213 ? -22.411 -5.824 -23.395 1.00 39.28 213 LEU A CA 1
ATOM 1668 C C . LEU A 1 213 ? -22.806 -4.363 -23.688 1.00 39.28 213 LEU A C 1
ATOM 1670 O O . LEU A 1 213 ? -23.991 -4.049 -23.782 1.00 39.28 213 LEU A O 1
ATOM 1674 N N . THR A 1 214 ? -21.839 -3.457 -23.881 1.00 42.25 214 THR A N 1
ATOM 1675 C CA . THR A 1 214 ? -22.109 -2.048 -24.247 1.00 42.25 214 THR A CA 1
ATOM 1676 C C . THR A 1 214 ? -21.739 -1.687 -25.686 1.00 42.25 214 THR A C 1
ATOM 1678 O O . THR A 1 214 ? -21.983 -0.557 -26.120 1.00 42.25 214 THR A O 1
ATOM 1681 N N . ARG A 1 215 ? -21.235 -2.636 -26.488 1.00 41.25 215 ARG A N 1
ATOM 1682 C CA . ARG A 1 215 ? -21.150 -2.453 -27.944 1.00 41.25 215 ARG A CA 1
ATOM 1683 C C . ARG A 1 215 ? -22.500 -2.774 -28.567 1.00 41.25 215 ARG A C 1
ATOM 1685 O O . ARG A 1 215 ? -22.744 -3.867 -29.058 1.00 41.25 215 ARG A O 1
ATOM 1692 N N . GLY A 1 216 ? -23.367 -1.767 -28.486 1.00 38.03 216 GLY A N 1
ATOM 1693 C CA . GLY A 1 216 ? -24.707 -1.754 -29.043 1.00 38.03 216 GLY A CA 1
ATOM 1694 C C . GLY A 1 216 ? -24.753 -2.282 -30.471 1.00 38.03 216 GLY A C 1
ATOM 1695 O O . GLY A 1 216 ? -24.189 -1.697 -31.398 1.00 38.03 216 GLY A O 1
ATOM 1696 N N . ASP A 1 217 ? -25.469 -3.389 -30.577 1.00 43.31 217 ASP A N 1
ATOM 1697 C CA . ASP A 1 217 ? -26.407 -3.734 -31.629 1.00 43.31 217 ASP A CA 1
ATOM 1698 C C . ASP A 1 217 ? -26.774 -2.536 -32.531 1.00 43.31 217 ASP A C 1
ATOM 1700 O O . ASP A 1 217 ? -27.514 -1.620 -32.160 1.00 43.31 217 ASP A O 1
ATOM 1704 N N . ARG A 1 218 ? -26.190 -2.520 -33.730 1.00 46.25 218 ARG A N 1
ATOM 1705 C CA . ARG A 1 218 ? -26.713 -1.789 -34.884 1.00 46.25 218 ARG A CA 1
ATOM 1706 C C . ARG A 1 218 ? -26.685 -2.716 -36.082 1.00 46.25 218 ARG A C 1
ATOM 1708 O O . ARG A 1 218 ? -25.811 -2.590 -36.933 1.00 46.25 218 ARG A O 1
ATOM 1715 N N . SER A 1 219 ? -27.674 -3.587 -36.168 1.00 40.28 219 SER A N 1
ATOM 1716 C CA . SER A 1 219 ? -28.346 -3.850 -37.439 1.00 40.28 219 SER A CA 1
ATOM 1717 C C . SER A 1 219 ? -29.477 -4.827 -37.201 1.00 40.28 219 SER A C 1
ATOM 1719 O O . SER A 1 219 ? -29.199 -6.000 -36.998 1.00 40.28 219 SER A O 1
ATOM 1721 N N . LEU A 1 220 ? -30.698 -4.307 -37.243 1.00 40.00 220 LEU A N 1
ATOM 1722 C CA . LEU A 1 220 ? -31.987 -4.892 -37.632 1.00 40.00 220 LEU A CA 1
ATOM 1723 C C . LEU A 1 220 ? -32.960 -3.748 -37.279 1.00 40.00 220 LEU A C 1
ATOM 1725 O O . LEU A 1 220 ? -32.913 -3.225 -36.173 1.00 40.00 220 LEU A O 1
ATOM 1729 N N . GLU A 1 221 ? -33.725 -3.139 -38.173 1.00 35.69 221 GLU A N 1
ATOM 1730 C CA . GLU A 1 221 ? -34.640 -3.648 -39.197 1.00 35.69 221 GLU A CA 1
ATOM 1731 C C . GLU A 1 221 ? -35.022 -2.453 -40.118 1.00 35.69 221 GLU A C 1
ATOM 1733 O O . GLU A 1 221 ? -34.589 -1.325 -39.857 1.00 35.69 221 GLU A O 1
ATOM 1738 N N . PRO A 1 222 ? -36.001 -2.589 -41.023 1.00 46.16 222 PRO A N 1
ATOM 1739 C CA . PRO A 1 222 ? -36.119 -3.487 -42.168 1.00 46.16 222 PRO A CA 1
ATOM 1740 C C . PRO A 1 222 ? -35.937 -2.749 -43.512 1.00 46.16 222 PRO A C 1
ATOM 1742 O O . PRO A 1 222 ? -36.192 -1.524 -43.586 1.00 46.16 222 PRO A O 1
#

Secondary structure (DSSP, 8-state):
------TT-HHHHHHHHHHHHHHHTT--GGG-SSHHHHHHHHHHHH-EEEE-SSSS-EEEEEEEEEEPP--STT-HHHHH--SEEEEEEEESSTT-EEEEEEEEEEES-GGG--HHHHHHHHHHHHHHHHH-S-EEEEEE-SSTTS--EEEEB-TTSTTSB-S--EEHHHHIIIIIITTSSSB--HHHHHHTTSTT-TTHHHHHHHHTTTSGGGS-------

Organism: NCBI:txid1219065